Protein AF-A0A1Y1SA05-F1 (afdb_monomer_lite)

Organism: NCBI:txid1081671

Structure (mmCIF, N/CA/C/O backbone):
data_AF-A0A1Y1SA05-F1
#
_entry.id   AF-A0A1Y1SA05-F1
#
loop_
_atom_site.group_PDB
_atom_site.id
_atom_site.type_symbol
_atom_site.label_atom_id
_atom_site.label_alt_id
_atom_site.label_comp_id
_atom_site.label_asym_id
_atom_site.label_entity_id
_atom_site.label_seq_id
_atom_site.pdbx_PDB_ins_code
_atom_site.Cartn_x
_atom_site.Cartn_y
_atom_site.Cartn_z
_atom_site.occupancy
_atom_site.B_iso_or_equiv
_atom_site.auth_seq_id
_atom_site.auth_comp_id
_atom_site.auth_asym_id
_atom_site.auth_atom_id
_atom_site.pdbx_PDB_model_num
ATOM 1 N N . MET A 1 1 ? -7.416 -1.242 26.268 1.00 59.47 1 MET A N 1
ATOM 2 C CA . MET A 1 1 ? -7.807 0.160 25.998 1.00 59.47 1 MET A CA 1
ATOM 3 C C . MET A 1 1 ? -9.309 0.186 25.859 1.00 59.47 1 MET A C 1
ATOM 5 O O . MET A 1 1 ? -9.832 -0.665 25.155 1.00 59.47 1 MET A O 1
ATOM 9 N N . ASP A 1 2 ? -9.988 1.102 26.539 1.00 73.62 2 ASP A N 1
ATOM 10 C CA . ASP A 1 2 ? -11.426 1.273 26.347 1.00 73.62 2 ASP A CA 1
ATOM 11 C C . ASP A 1 2 ? -11.649 2.166 25.123 1.00 73.62 2 ASP A C 1
ATOM 13 O O . ASP A 1 2 ? -11.422 3.373 25.172 1.00 73.62 2 ASP A O 1
ATOM 17 N N . LEU A 1 3 ? -11.995 1.550 23.995 1.00 72.81 3 LEU A N 1
ATOM 18 C CA . LEU A 1 3 ? -12.147 2.243 22.715 1.00 72.81 3 LEU A CA 1
ATOM 19 C C . LEU A 1 3 ? -13.463 3.025 22.619 1.00 72.81 3 LEU A C 1
ATOM 21 O O . LEU A 1 3 ? -13.609 3.843 21.716 1.00 72.81 3 LEU A O 1
ATOM 25 N N . SER A 1 4 ? -14.402 2.817 23.547 1.00 81.69 4 SER A N 1
ATOM 26 C CA . SER A 1 4 ? -15.701 3.502 23.542 1.00 81.69 4 SER A CA 1
ATOM 27 C C . SER A 1 4 ? -15.574 5.020 23.734 1.00 81.69 4 SER A C 1
ATOM 29 O O . SER A 1 4 ? -16.378 5.790 23.212 1.00 81.69 4 SER A O 1
ATOM 31 N N . ALA A 1 5 ? -14.515 5.463 24.420 1.00 85.38 5 ALA A N 1
ATOM 32 C CA . ALA A 1 5 ? -14.207 6.873 24.649 1.00 85.38 5 ALA A CA 1
ATOM 33 C C . ALA A 1 5 ? -13.354 7.516 23.534 1.00 85.38 5 ALA A C 1
ATOM 35 O O . ALA A 1 5 ? -13.025 8.702 23.623 1.00 85.38 5 ALA A O 1
ATOM 36 N N . CYS A 1 6 ? -12.959 6.760 22.505 1.00 90.25 6 CYS A N 1
ATOM 37 C CA . CYS A 1 6 ? -12.151 7.267 21.398 1.00 90.25 6 CYS A CA 1
ATOM 38 C C . CYS A 1 6 ? -13.021 7.990 20.364 1.00 90.25 6 CYS A C 1
ATOM 40 O O . CYS A 1 6 ? -14.058 7.484 19.941 1.00 90.25 6 CYS A O 1
ATOM 42 N N . LYS A 1 7 ? -12.562 9.151 19.888 1.00 92.25 7 LYS A N 1
ATOM 43 C CA . LYS A 1 7 ? -13.176 9.860 18.755 1.00 92.25 7 LYS A CA 1
ATOM 44 C C . LYS A 1 7 ? -12.134 10.116 17.679 1.00 92.25 7 LYS A C 1
ATOM 46 O O . LYS A 1 7 ? -11.111 10.731 17.961 1.00 92.25 7 LYS A O 1
ATOM 51 N N . LEU A 1 8 ? -12.410 9.682 16.452 1.00 92.88 8 LEU A N 1
ATOM 52 C CA . LEU A 1 8 ? -11.573 9.976 15.292 1.00 92.88 8 LEU A CA 1
ATOM 53 C C . LEU A 1 8 ? -12.185 11.145 14.514 1.00 92.88 8 LEU A C 1
ATOM 55 O O . LEU A 1 8 ? -13.324 11.062 14.056 1.00 92.88 8 LEU A O 1
ATOM 59 N N . LYS A 1 9 ? -11.442 12.241 14.380 1.00 93.69 9 LYS A N 1
ATOM 60 C CA . LYS A 1 9 ? -11.829 13.421 13.604 1.00 93.69 9 LYS A CA 1
ATOM 61 C C . LYS A 1 9 ? -11.040 13.444 12.303 1.00 93.69 9 LYS A C 1
ATOM 63 O O . LYS A 1 9 ? -9.813 13.415 12.314 1.00 93.69 9 LYS A O 1
ATOM 68 N N . LYS A 1 10 ? -11.741 13.512 11.175 1.00 93.69 10 LYS A N 1
ATOM 69 C CA . LYS A 1 10 ? -11.110 13.709 9.870 1.00 93.69 10 LYS A CA 1
ATOM 70 C C . LYS A 1 10 ? -10.866 15.197 9.655 1.00 93.69 10 LYS A C 1
ATOM 72 O O . LYS A 1 10 ? -11.817 15.968 9.702 1.00 93.69 10 LYS A O 1
ATOM 77 N N . ILE A 1 11 ? -9.610 15.571 9.425 1.00 93.06 11 ILE A N 1
ATOM 78 C CA . ILE A 1 11 ? -9.241 16.951 9.095 1.00 93.06 11 ILE A CA 1
ATOM 79 C C . ILE A 1 11 ? -9.242 17.095 7.577 1.00 93.06 11 ILE A C 1
ATOM 81 O O . ILE A 1 11 ? -10.025 17.857 7.024 1.00 93.06 11 ILE A O 1
ATOM 85 N N . ASN A 1 12 ? -8.419 16.283 6.909 1.00 92.81 12 ASN A N 1
ATOM 86 C CA . ASN A 1 12 ? -8.188 16.344 5.468 1.00 92.81 12 ASN A CA 1
ATOM 87 C C . ASN A 1 12 ? -8.431 14.977 4.809 1.00 92.81 12 ASN A C 1
ATOM 89 O O . ASN A 1 12 ? -8.831 14.003 5.449 1.00 92.81 12 ASN A O 1
ATOM 93 N N . SER A 1 13 ? -8.183 14.884 3.502 1.00 88.94 13 SER A N 1
ATOM 94 C CA . SER A 1 13 ? -8.169 13.607 2.776 1.00 88.94 13 SER A CA 1
ATOM 95 C C . SER A 1 13 ? -7.073 12.654 3.266 1.00 88.94 13 SER A C 1
ATOM 97 O O . SER A 1 13 ? -7.251 11.443 3.174 1.00 88.94 13 SER A O 1
ATOM 99 N N . THR A 1 14 ? -5.980 13.196 3.805 1.00 89.00 14 THR A N 1
ATOM 100 C CA . THR A 1 14 ? -4.777 12.459 4.216 1.00 89.00 14 THR A CA 1
ATOM 101 C C . THR A 1 14 ? -4.504 12.499 5.716 1.00 89.00 14 THR A C 1
ATOM 103 O O . THR A 1 14 ? -3.704 11.704 6.192 1.00 89.00 14 THR A O 1
ATOM 106 N N . SER A 1 15 ? -5.148 13.381 6.483 1.00 91.81 15 SER A N 1
ATOM 107 C CA . SER A 1 15 ? -4.819 13.605 7.900 1.00 91.81 15 SER A CA 1
ATOM 108 C C . SER A 1 15 ? -6.040 13.472 8.800 1.00 91.81 15 SER A C 1
ATOM 110 O O . SER A 1 15 ? -7.137 13.938 8.468 1.00 91.81 15 SER A O 1
ATOM 112 N N . VAL A 1 16 ? -5.831 12.861 9.963 1.00 94.62 16 VAL A N 1
ATOM 113 C CA . VAL A 1 16 ? -6.851 12.608 10.985 1.00 94.62 16 VAL A CA 1
ATOM 114 C C . VAL A 1 16 ? -6.301 12.888 12.380 1.00 94.62 16 VAL A C 1
ATOM 116 O O . VAL A 1 16 ? -5.098 12.841 12.610 1.00 94.62 16 VAL A O 1
ATOM 119 N N . GLU A 1 17 ? -7.193 13.137 13.327 1.00 94.12 17 GLU A N 1
ATOM 120 C CA . GLU A 1 17 ? -6.876 13.262 14.747 1.00 94.12 17 GLU A CA 1
ATOM 121 C C . GLU A 1 17 ? -7.649 12.226 15.551 1.00 94.12 17 GLU A C 1
ATOM 123 O O . GLU A 1 17 ? -8.873 12.122 15.444 1.00 94.12 17 GLU A O 1
ATOM 128 N N . LEU A 1 18 ? -6.944 11.481 16.394 1.00 93.25 18 LEU A N 1
ATOM 129 C CA . LEU A 1 18 ? -7.551 10.612 17.390 1.00 93.25 18 LEU A CA 1
ATOM 130 C C . LEU A 1 18 ? -7.579 11.342 18.733 1.00 93.25 18 LEU A C 1
ATOM 132 O O . LEU A 1 18 ? -6.538 11.690 19.282 1.00 93.25 18 LEU A O 1
ATOM 136 N N . VAL A 1 19 ? -8.772 11.537 19.287 1.00 92.38 19 VAL A N 1
ATOM 137 C CA . VAL A 1 19 ? -8.970 12.071 20.635 1.00 92.38 19 VAL A CA 1
ATOM 138 C C . VAL A 1 19 ? -9.267 10.915 21.582 1.00 92.38 19 VAL A C 1
ATOM 140 O O . VAL A 1 19 ? -10.274 10.222 21.421 1.00 92.38 19 VAL A O 1
ATOM 143 N N . TYR A 1 20 ? -8.411 10.722 22.583 1.00 90.81 20 TYR A N 1
ATOM 144 C CA . TYR A 1 20 ? -8.577 9.698 23.613 1.00 90.81 20 TYR A CA 1
ATOM 145 C C . TYR A 1 20 ? -8.165 10.242 24.983 1.00 90.81 20 TYR A C 1
ATOM 147 O O . TYR A 1 20 ? -7.041 10.709 25.156 1.00 90.81 20 TYR A O 1
ATOM 155 N N . LYS A 1 21 ? -9.074 10.189 25.969 1.00 86.69 21 LYS A N 1
ATOM 156 C CA . LYS A 1 21 ? -8.841 10.666 27.351 1.00 86.69 21 LYS A CA 1
ATOM 157 C C . LYS A 1 21 ? -8.231 12.080 27.417 1.00 86.69 21 LYS A C 1
ATOM 159 O O . LYS A 1 21 ? -7.229 12.297 28.091 1.00 86.69 21 LYS A O 1
ATOM 164 N N . ASN A 1 22 ? -8.820 13.024 26.677 1.00 86.50 22 ASN A N 1
ATOM 165 C CA . ASN A 1 22 ? -8.360 14.415 26.514 1.00 86.50 22 ASN A CA 1
ATOM 166 C C . ASN A 1 22 ? -6.964 14.593 25.888 1.00 86.50 22 ASN A C 1
ATOM 168 O O . ASN A 1 22 ? -6.461 15.713 25.838 1.00 86.50 22 ASN A O 1
ATOM 172 N N . LYS A 1 23 ? -6.349 13.527 25.368 1.00 89.81 23 LYS A N 1
ATOM 173 C CA . LYS A 1 23 ? -5.136 13.611 24.552 1.00 89.81 23 LYS A CA 1
ATOM 174 C C . LYS A 1 23 ? -5.505 13.561 23.080 1.00 89.81 23 LYS A C 1
ATOM 176 O O . LYS A 1 23 ? -6.395 12.806 22.685 1.00 89.81 23 LYS A O 1
ATOM 181 N N . VAL A 1 24 ? -4.815 14.373 22.291 1.00 91.25 24 VAL A N 1
ATOM 182 C CA . VAL A 1 24 ? -4.963 14.424 20.838 1.00 91.25 24 VAL A CA 1
ATOM 183 C C . VAL A 1 24 ? -3.728 13.793 20.222 1.00 91.25 24 VAL A C 1
ATOM 185 O O . VAL A 1 24 ? -2.608 14.188 20.534 1.00 91.25 24 VAL A O 1
ATOM 188 N N . TYR A 1 25 ? -3.953 12.813 19.359 1.00 92.00 25 TYR A N 1
ATOM 189 C CA . TYR A 1 25 ? -2.923 12.121 18.604 1.00 92.00 25 TYR A CA 1
ATOM 190 C C . TYR A 1 25 ? -3.107 12.432 17.128 1.00 92.00 25 TYR A C 1
ATOM 192 O O . TYR A 1 25 ? -4.221 12.351 16.603 1.00 92.00 25 TYR A O 1
ATOM 200 N N . THR A 1 26 ? -2.019 12.781 16.453 1.00 92.12 26 THR A N 1
ATOM 201 C CA . THR A 1 26 ? -2.057 13.046 15.017 1.00 92.12 26 THR A CA 1
ATOM 202 C C . THR A 1 26 ? -1.936 11.736 14.252 1.00 92.12 26 THR A C 1
ATOM 204 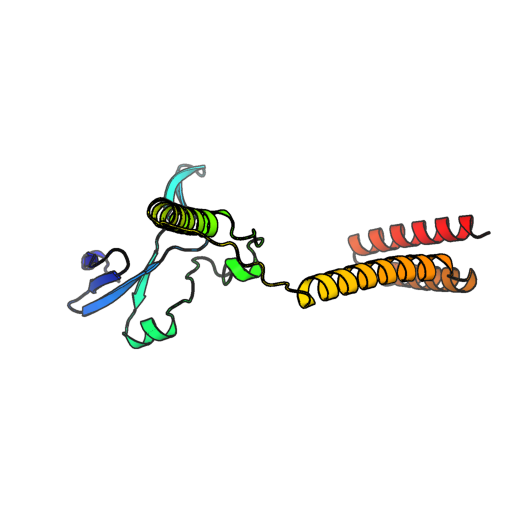O O . THR A 1 26 ? -1.180 10.845 14.637 1.00 92.12 26 THR A O 1
ATOM 207 N N . GLY A 1 27 ? -2.678 11.612 13.160 1.00 91.94 27 GLY A N 1
ATOM 208 C CA . GLY A 1 27 ? -2.650 10.442 12.305 1.00 91.94 27 GLY A CA 1
ATOM 209 C C . GLY A 1 27 ? -2.714 10.773 10.824 1.00 91.94 27 GLY A C 1
ATOM 210 O O . GLY A 1 27 ? -3.146 11.853 10.414 1.00 91.94 27 GLY A O 1
ATOM 211 N N . VAL A 1 28 ? -2.284 9.807 10.023 1.00 91.88 28 VAL A N 1
ATOM 212 C CA . VAL A 1 28 ? -2.236 9.890 8.563 1.00 91.88 28 VAL A CA 1
ATOM 213 C C . VAL A 1 28 ? -3.024 8.722 7.975 1.00 91.88 28 VAL A C 1
ATOM 215 O O . VAL A 1 28 ? -2.977 7.600 8.484 1.00 91.88 28 VAL A O 1
ATOM 218 N N . ILE A 1 29 ? -3.795 9.006 6.926 1.00 91.38 29 ILE A N 1
ATOM 219 C CA . ILE A 1 29 ? -4.503 8.009 6.126 1.00 91.38 29 ILE A CA 1
ATOM 220 C C . ILE A 1 29 ? -3.558 7.563 5.016 1.00 91.38 29 ILE A C 1
ATOM 222 O O . ILE A 1 29 ? -3.251 8.331 4.104 1.00 91.38 29 ILE A O 1
ATOM 226 N N . GLU A 1 30 ? -3.140 6.307 5.075 1.00 89.56 30 GLU A N 1
ATOM 227 C CA . GLU A 1 30 ? -2.252 5.692 4.096 1.00 89.56 30 GLU A CA 1
ATOM 228 C C . GLU A 1 30 ? -2.980 4.584 3.340 1.00 89.56 30 GLU A C 1
ATOM 230 O O . GLU A 1 30 ? -3.882 3.926 3.863 1.00 89.56 30 GLU A O 1
ATOM 235 N N . ARG A 1 31 ? -2.595 4.374 2.079 1.00 88.69 31 ARG A N 1
ATOM 236 C CA . ARG A 1 31 ? -3.107 3.264 1.275 1.00 88.69 31 ARG A CA 1
ATOM 237 C C . ARG A 1 31 ? -2.059 2.155 1.242 1.00 88.69 31 ARG A C 1
ATOM 239 O O . ARG A 1 31 ? -0.983 2.397 0.691 1.00 88.69 31 ARG A O 1
ATOM 246 N N . PRO A 1 32 ? -2.351 0.964 1.788 1.00 89.62 32 PRO A N 1
ATOM 247 C CA . PRO A 1 32 ? -1.415 -0.141 1.725 1.00 89.62 32 PRO A CA 1
ATOM 248 C C . PRO A 1 32 ? -1.177 -0.571 0.267 1.00 89.62 32 PRO A C 1
ATOM 250 O O . PRO A 1 32 ? -2.043 -0.389 -0.593 1.00 89.62 32 PRO A O 1
ATOM 253 N N . PRO A 1 33 ? -0.015 -1.174 -0.025 1.00 88.75 33 PRO A N 1
ATOM 254 C CA . PRO A 1 33 ? 0.311 -1.694 -1.356 1.00 88.75 33 PRO A CA 1
ATOM 255 C C . PRO A 1 33 ? -0.556 -2.882 -1.790 1.00 88.75 33 PRO A C 1
ATOM 257 O O . PRO A 1 33 ? -0.639 -3.185 -2.977 1.00 88.75 33 PRO A O 1
ATOM 260 N N . THR A 1 34 ? -1.171 -3.581 -0.837 1.00 89.44 34 THR A N 1
ATOM 261 C CA . THR A 1 34 ? -1.970 -4.788 -1.070 1.00 89.44 34 THR A CA 1
ATOM 262 C C . THR A 1 34 ? -3.458 -4.485 -0.941 1.00 89.44 34 THR A C 1
ATOM 264 O O . THR A 1 34 ? -3.858 -3.642 -0.139 1.00 89.44 34 THR A O 1
ATOM 267 N N . VAL A 1 35 ? -4.281 -5.194 -1.718 1.00 90.38 35 VAL A N 1
ATOM 268 C CA . VAL A 1 35 ? -5.734 -5.221 -1.513 1.00 90.38 35 VAL A CA 1
ATOM 269 C C . VAL A 1 35 ? -6.018 -6.171 -0.356 1.00 90.38 35 VAL A C 1
ATOM 271 O O . VAL A 1 35 ? -5.582 -7.321 -0.380 1.00 90.38 35 VAL A O 1
ATOM 274 N N . ILE A 1 36 ? -6.715 -5.681 0.665 1.00 92.88 36 ILE A N 1
ATOM 275 C CA . ILE A 1 36 ? -7.058 -6.459 1.854 1.00 92.88 36 ILE A CA 1
ATOM 276 C C . ILE A 1 36 ? -8.557 -6.723 1.824 1.00 92.88 36 ILE A C 1
ATOM 278 O O . ILE A 1 36 ? -9.340 -5.785 1.740 1.00 92.88 36 ILE A O 1
ATOM 282 N N . GLU A 1 37 ? -8.968 -7.979 1.936 1.00 94.94 37 GLU A N 1
ATOM 283 C CA . GLU A 1 37 ? -10.384 -8.335 2.012 1.00 94.94 37 GLU A CA 1
ATOM 284 C C . GLU A 1 37 ? -10.792 -8.605 3.461 1.00 94.94 37 GLU A C 1
ATOM 286 O O . GLU A 1 37 ? -10.114 -9.323 4.196 1.00 94.94 37 GLU A O 1
ATOM 291 N N . SER A 1 38 ? -11.933 -8.058 3.871 1.00 96.12 38 SER A N 1
ATOM 292 C CA . SER A 1 38 ? -12.593 -8.419 5.124 1.00 96.12 38 SER A CA 1
ATOM 293 C C . SER A 1 38 ? -13.621 -9.513 4.868 1.00 96.12 38 SER A C 1
ATOM 295 O O . SER A 1 38 ? -14.436 -9.422 3.946 1.00 96.12 38 SER A O 1
ATOM 297 N N . GLN A 1 39 ? -13.580 -10.561 5.686 1.00 97.00 39 GLN A N 1
ATOM 298 C CA . GLN A 1 39 ? -14.435 -11.732 5.539 1.00 97.00 39 GLN A CA 1
ATOM 299 C C . GLN A 1 39 ? -15.104 -12.061 6.876 1.00 97.00 39 GLN A C 1
ATOM 301 O O . GLN A 1 39 ? -14.485 -11.964 7.936 1.00 97.00 39 GLN A O 1
ATOM 306 N N . LYS A 1 40 ? -16.380 -12.451 6.830 1.00 97.50 40 LYS A N 1
ATOM 307 C CA . LYS A 1 40 ? -17.118 -12.984 7.979 1.00 97.50 40 LYS A CA 1
ATOM 308 C C . LYS A 1 40 ? -17.100 -14.501 7.917 1.00 97.50 40 LYS A C 1
ATOM 310 O O . LYS A 1 40 ? -17.393 -15.066 6.867 1.00 97.50 40 LYS A O 1
ATOM 315 N N . ILE A 1 41 ? -16.834 -15.152 9.043 1.00 97.50 41 ILE A N 1
ATOM 316 C CA . ILE A 1 41 ? -16.941 -16.608 9.157 1.00 97.50 41 ILE A CA 1
ATOM 317 C C . ILE A 1 41 ? -18.302 -16.957 9.760 1.00 97.50 41 ILE A C 1
ATOM 319 O O . ILE A 1 41 ? -18.650 -16.469 10.835 1.00 97.50 41 ILE A O 1
ATOM 323 N N . ILE A 1 42 ? -19.067 -17.798 9.066 1.00 97.25 42 ILE A N 1
ATOM 324 C CA . ILE A 1 42 ? -20.312 -18.402 9.557 1.00 97.25 42 ILE A CA 1
ATOM 325 C C . ILE A 1 42 ? -20.240 -19.886 9.211 1.00 97.25 42 ILE A C 1
ATOM 327 O O . ILE A 1 42 ? -20.019 -20.223 8.051 1.00 97.25 42 ILE A O 1
ATOM 331 N N . GLU A 1 43 ? -20.377 -20.763 10.210 1.00 95.44 43 GLU A N 1
ATOM 332 C CA . GLU A 1 43 ? -20.341 -22.225 10.013 1.00 95.44 43 GLU A CA 1
ATOM 333 C C . GLU A 1 43 ? -19.104 -22.700 9.226 1.00 95.44 43 GLU A C 1
ATOM 335 O O . GLU A 1 43 ? -19.186 -23.528 8.321 1.00 95.44 43 GLU A O 1
ATOM 340 N N . ASN A 1 44 ? -17.937 -22.135 9.548 1.00 94.56 44 ASN A N 1
ATOM 341 C CA . ASN A 1 44 ? -16.660 -22.450 8.899 1.00 94.56 44 ASN A CA 1
ATOM 342 C C . ASN A 1 44 ? -16.571 -22.075 7.402 1.00 94.56 44 ASN A C 1
ATOM 344 O O . ASN A 1 44 ? -15.619 -22.458 6.724 1.00 94.56 44 ASN A O 1
ATOM 348 N N . LYS A 1 45 ? -17.531 -21.299 6.882 1.00 96.56 45 LYS A N 1
ATOM 349 C CA . LYS A 1 45 ? -17.485 -20.693 5.544 1.00 96.56 45 LYS A CA 1
ATOM 350 C C . LYS A 1 45 ? -17.170 -19.204 5.650 1.00 96.56 45 LYS A C 1
ATOM 352 O O . LYS A 1 45 ? -17.735 -18.503 6.489 1.00 96.56 45 LYS A O 1
ATOM 357 N N . MET A 1 46 ? -16.262 -18.734 4.796 1.00 97.19 46 MET A N 1
ATOM 358 C CA . MET A 1 46 ? -15.867 -17.328 4.703 1.00 97.19 46 MET A CA 1
ATOM 359 C C . MET A 1 46 ? -16.723 -16.606 3.663 1.00 97.19 46 MET A C 1
ATOM 361 O O . MET A 1 46 ? -16.834 -17.054 2.524 1.00 97.19 46 MET A O 1
ATOM 365 N N . TYR A 1 47 ? -17.295 -15.471 4.051 1.00 97.44 47 TYR A N 1
ATOM 366 C CA . TYR A 1 47 ? -18.085 -14.602 3.184 1.00 97.44 47 TYR A CA 1
ATOM 367 C C . TYR A 1 47 ? -17.428 -13.229 3.114 1.00 97.44 47 TYR A C 1
ATOM 369 O O . TYR A 1 47 ? -17.228 -12.588 4.148 1.00 97.44 47 TYR A O 1
ATOM 377 N N . LYS A 1 48 ? -17.096 -12.769 1.905 1.00 97.19 48 LYS A N 1
ATOM 378 C CA . LYS A 1 48 ? -16.535 -11.431 1.681 1.00 97.19 48 LYS A CA 1
ATOM 379 C C . LYS A 1 48 ? -17.534 -10.354 2.116 1.00 97.19 48 LYS A C 1
ATOM 381 O O . LYS A 1 48 ? -18.706 -10.419 1.760 1.00 97.19 48 LYS A O 1
ATOM 386 N N . ILE A 1 49 ? -17.054 -9.374 2.880 1.00 97.12 49 ILE A N 1
ATOM 387 C CA . ILE A 1 49 ? -17.840 -8.229 3.358 1.00 97.12 49 ILE A CA 1
ATOM 388 C C . ILE A 1 49 ? -17.436 -6.967 2.596 1.00 97.12 49 ILE A C 1
ATOM 390 O O . ILE A 1 49 ? -18.287 -6.284 2.035 1.00 97.12 49 ILE A O 1
ATOM 394 N N . ALA A 1 50 ? -16.142 -6.645 2.592 1.00 97.06 50 ALA A N 1
ATOM 395 C CA . ALA A 1 50 ? -15.632 -5.402 2.023 1.00 97.06 50 ALA A CA 1
ATOM 396 C C . ALA A 1 50 ? -14.140 -5.486 1.698 1.00 97.06 50 ALA A C 1
ATOM 398 O O . ALA A 1 50 ? -13.400 -6.221 2.356 1.00 97.06 50 ALA A O 1
ATOM 399 N N . ASP A 1 51 ? -13.709 -4.655 0.755 1.00 95.56 51 ASP A N 1
ATOM 400 C CA . ASP A 1 51 ? -12.301 -4.407 0.462 1.00 95.56 51 ASP A CA 1
ATOM 401 C C . ASP A 1 51 ? -11.793 -3.217 1.285 1.00 95.56 51 ASP A C 1
ATOM 403 O O . ASP A 1 51 ? -12.413 -2.154 1.339 1.00 95.56 51 ASP A O 1
ATOM 407 N N . ILE A 1 52 ? -10.652 -3.396 1.940 1.00 92.75 52 ILE A N 1
ATOM 408 C CA . ILE A 1 52 ? -9.975 -2.398 2.761 1.00 92.75 52 ILE A CA 1
ATOM 409 C C . ILE A 1 52 ? -8.799 -1.853 1.956 1.00 92.75 52 ILE A C 1
ATOM 411 O O . ILE A 1 52 ? -7.819 -2.548 1.691 1.00 92.75 52 ILE A O 1
ATOM 415 N N . SER A 1 53 ? -8.891 -0.578 1.587 1.00 88.88 53 SER A N 1
ATOM 416 C CA . SER A 1 53 ? -7.872 0.119 0.795 1.00 88.88 53 SER A CA 1
ATOM 417 C C . SER A 1 53 ? -7.189 1.265 1.544 1.00 88.88 53 SER A C 1
ATOM 419 O O . SER A 1 53 ? -6.446 2.031 0.935 1.00 88.88 53 SER A O 1
ATOM 421 N N . GLY A 1 54 ? -7.489 1.454 2.830 1.00 89.31 54 GLY A N 1
ATOM 422 C CA . GLY A 1 54 ? -6.987 2.572 3.623 1.00 89.31 54 GLY A CA 1
ATOM 423 C C . GLY A 1 54 ? -6.776 2.178 5.075 1.00 89.31 54 GLY A C 1
ATOM 424 O O . GLY A 1 54 ? -7.620 1.513 5.672 1.00 89.31 54 GLY A O 1
ATOM 425 N N . ILE A 1 55 ? -5.646 2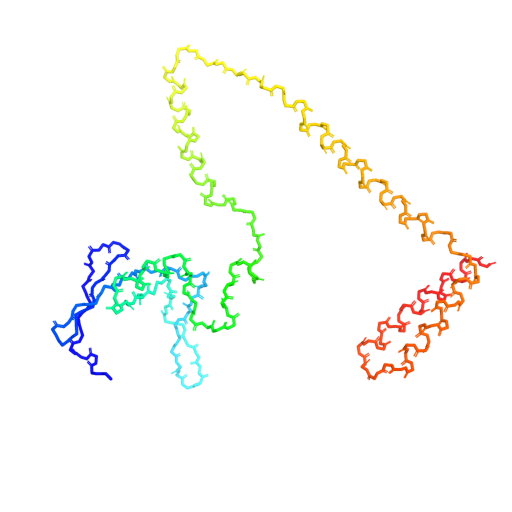.600 5.630 1.00 91.00 55 ILE A N 1
ATOM 426 C CA . ILE A 1 55 ? -5.249 2.378 7.016 1.00 91.00 55 ILE A CA 1
ATOM 427 C C . ILE A 1 55 ? -5.006 3.745 7.649 1.00 91.00 55 ILE A C 1
ATOM 429 O O . ILE A 1 55 ? -4.475 4.657 7.017 1.00 91.00 55 ILE A O 1
ATOM 433 N N . VAL A 1 56 ? -5.416 3.891 8.904 1.00 91.81 56 VAL A N 1
ATOM 434 C CA . VAL A 1 56 ? -5.116 5.073 9.707 1.00 91.81 56 VAL A CA 1
ATOM 435 C C . VAL A 1 56 ? -3.942 4.746 10.617 1.00 91.81 56 VAL A C 1
ATOM 437 O O . VAL A 1 56 ? -4.073 3.924 11.523 1.00 91.81 56 VAL A O 1
ATOM 440 N N . ARG A 1 57 ? -2.808 5.407 10.391 1.00 89.94 57 ARG A N 1
ATOM 441 C CA . ARG A 1 57 ? -1.627 5.314 11.250 1.00 89.94 57 ARG A CA 1
ATOM 442 C C . ARG A 1 57 ? -1.658 6.469 12.246 1.00 89.94 57 ARG A C 1
ATOM 444 O O . ARG A 1 57 ? -1.706 7.626 11.839 1.00 89.94 57 ARG A O 1
ATOM 451 N N . ILE A 1 58 ? -1.675 6.158 13.541 1.00 91.25 58 ILE A N 1
ATOM 452 C CA . ILE A 1 58 ? -1.667 7.147 14.628 1.00 91.25 58 ILE A CA 1
ATOM 453 C C . ILE A 1 58 ? -0.257 7.234 15.206 1.00 91.25 58 ILE A C 1
ATOM 455 O O . ILE A 1 58 ? 0.347 6.206 15.509 1.00 91.25 58 ILE A O 1
ATOM 459 N N . PHE A 1 59 ? 0.241 8.451 15.384 1.00 90.56 59 PHE A N 1
ATOM 460 C CA . PHE A 1 59 ? 1.560 8.723 15.944 1.00 90.56 59 PHE A CA 1
ATOM 461 C C . PHE A 1 59 ? 1.434 9.251 17.369 1.00 90.56 59 PHE A C 1
ATOM 463 O O . PHE A 1 59 ? 0.507 10.008 17.680 1.00 90.56 59 PHE A O 1
ATOM 470 N N . SER A 1 60 ? 2.370 8.865 18.239 1.00 86.88 60 SER A N 1
ATOM 471 C CA . SER A 1 60 ? 2.393 9.379 19.612 1.00 86.88 60 SER A CA 1
ATOM 472 C C . SER A 1 60 ? 2.946 10.799 19.637 1.00 86.88 60 SER A C 1
ATOM 474 O O . SER A 1 60 ? 2.377 11.666 20.297 1.00 86.88 60 SER A O 1
ATOM 476 N N . ASN A 1 61 ? 4.010 11.038 18.862 1.00 86.50 61 ASN A N 1
ATOM 477 C CA . ASN A 1 61 ? 4.701 12.320 18.758 1.00 86.50 61 ASN A CA 1
ATOM 478 C C . ASN A 1 61 ? 4.854 12.756 17.292 1.00 86.50 61 ASN A C 1
ATOM 480 O O . ASN A 1 61 ? 4.879 11.932 16.379 1.00 86.50 61 ASN A O 1
ATOM 484 N N . LYS A 1 62 ? 5.023 14.065 17.061 1.00 78.69 62 LYS A N 1
ATOM 485 C CA . LYS A 1 62 ? 5.240 14.615 15.709 1.00 78.69 62 LYS A CA 1
ATOM 486 C C . LYS A 1 62 ? 6.566 14.165 15.077 1.00 78.69 62 LYS A C 1
ATOM 488 O O . LYS A 1 62 ? 6.612 13.988 13.868 1.00 78.69 62 LYS A O 1
ATOM 493 N N . GLU A 1 63 ? 7.607 13.921 15.872 1.00 81.19 63 GLU A N 1
ATOM 494 C CA . GLU A 1 63 ? 8.906 13.425 15.378 1.00 81.19 63 GLU A CA 1
ATOM 495 C C . GLU A 1 63 ? 8.823 11.997 14.808 1.00 81.19 63 GLU A C 1
ATOM 497 O O . GLU A 1 63 ? 9.508 11.656 13.846 1.00 81.19 63 GLU A O 1
ATOM 502 N N . GLU A 1 64 ? 7.940 11.151 15.349 1.00 80.25 64 GLU A N 1
ATOM 503 C CA . GLU A 1 64 ? 7.720 9.805 14.802 1.00 80.25 64 GLU A CA 1
ATOM 504 C C . GLU A 1 64 ? 7.085 9.858 13.411 1.00 80.25 64 GLU A C 1
ATOM 506 O O . GLU A 1 64 ? 7.376 9.015 12.563 1.00 80.25 64 GLU A O 1
ATOM 511 N N . MET A 1 65 ? 6.241 10.865 13.170 1.00 79.06 65 MET A N 1
ATOM 512 C CA . MET A 1 65 ? 5.612 11.081 11.872 1.00 79.06 65 MET A CA 1
ATOM 513 C C . MET A 1 65 ? 6.648 11.437 10.806 1.00 79.06 65 MET A C 1
ATOM 515 O O . MET A 1 65 ? 6.574 10.897 9.708 1.00 79.06 65 MET A O 1
ATOM 519 N N . SER A 1 66 ? 7.622 12.302 11.116 1.00 78.38 66 SER A N 1
ATOM 520 C CA . SER A 1 66 ? 8.678 12.660 10.161 1.00 78.38 66 SER A CA 1
ATOM 521 C C . SER A 1 66 ? 9.621 11.495 9.881 1.00 78.38 66 SER A C 1
ATOM 523 O O . SER A 1 66 ? 9.972 11.267 8.730 1.00 78.38 66 SER A O 1
ATOM 525 N N . ASN A 1 67 ? 9.984 10.717 10.904 1.00 79.56 67 ASN A N 1
ATOM 526 C CA . ASN A 1 67 ? 10.926 9.604 10.746 1.00 79.56 67 ASN A CA 1
ATOM 527 C C . ASN A 1 67 ? 10.348 8.437 9.938 1.00 79.56 67 ASN A C 1
ATOM 529 O O . ASN A 1 67 ? 11.094 7.711 9.289 1.00 79.56 67 ASN A O 1
ATOM 533 N N . ARG A 1 68 ? 9.026 8.246 9.987 1.00 75.56 68 ARG A N 1
ATOM 534 C CA . ARG A 1 68 ? 8.321 7.191 9.240 1.00 75.56 68 ARG A CA 1
ATOM 535 C C . ARG A 1 68 ? 7.602 7.712 8.001 1.00 75.56 68 ARG A C 1
ATOM 537 O O . ARG A 1 68 ? 6.866 6.963 7.356 1.00 75.56 68 ARG A O 1
ATOM 544 N N . ALA A 1 69 ? 7.800 8.984 7.659 1.00 67.69 69 ALA A N 1
ATOM 545 C CA . ALA A 1 69 ? 7.255 9.561 6.445 1.00 67.69 69 ALA A CA 1
ATOM 546 C C . ALA A 1 69 ? 7.836 8.818 5.232 1.00 67.69 69 ALA A C 1
ATOM 548 O O . ALA A 1 69 ? 9.039 8.842 4.992 1.00 67.69 69 ALA A O 1
ATOM 549 N N . GLY A 1 70 ? 6.971 8.139 4.479 1.00 67.00 70 GLY A N 1
ATOM 550 C CA . GLY A 1 70 ? 7.359 7.366 3.295 1.00 67.00 70 GLY A CA 1
ATOM 551 C C . GLY A 1 70 ? 7.575 5.870 3.534 1.00 67.00 70 GLY A C 1
ATOM 552 O O . GLY A 1 70 ? 7.683 5.131 2.559 1.00 67.00 70 GLY A O 1
ATOM 553 N N . GLU A 1 71 ? 7.564 5.387 4.782 1.00 75.88 71 GLU A N 1
ATOM 554 C CA . GLU A 1 71 ? 7.500 3.943 5.031 1.00 75.88 71 GLU A CA 1
ATOM 555 C C . GLU A 1 71 ? 6.075 3.436 4.787 1.00 75.88 71 GLU A C 1
ATOM 557 O O . GLU A 1 71 ? 5.149 3.783 5.525 1.00 75.88 71 GLU A O 1
ATOM 562 N N . GLU A 1 72 ? 5.893 2.587 3.773 1.00 74.44 72 GLU A N 1
ATOM 563 C CA . GLU A 1 72 ? 4.602 1.948 3.511 1.00 74.44 72 GLU A CA 1
ATOM 564 C C . GLU A 1 72 ? 4.243 0.969 4.636 1.00 74.44 72 GLU A C 1
ATOM 566 O O . GLU A 1 72 ? 4.966 0.001 4.888 1.00 74.44 72 GLU A O 1
ATOM 571 N N . GLU A 1 73 ? 3.105 1.190 5.303 1.00 76.81 73 GLU A N 1
ATOM 572 C CA . GLU A 1 73 ? 2.600 0.219 6.272 1.00 76.81 73 GLU A CA 1
ATOM 573 C C . GLU A 1 73 ? 2.075 -1.019 5.550 1.00 76.81 73 GLU A C 1
ATOM 575 O O . GLU A 1 73 ? 1.281 -0.940 4.603 1.00 76.81 73 GLU A O 1
ATOM 580 N N . VAL A 1 74 ? 2.464 -2.184 6.057 1.00 84.88 74 VAL A N 1
ATOM 581 C CA . VAL A 1 74 ? 1.915 -3.454 5.605 1.00 84.88 74 VAL A CA 1
ATOM 582 C C . VAL A 1 74 ? 1.471 -4.253 6.815 1.00 84.88 74 VAL A C 1
ATOM 584 O O . VAL A 1 74 ? 2.227 -4.425 7.764 1.00 84.88 74 VAL A O 1
ATOM 587 N N . LEU A 1 75 ? 0.238 -4.758 6.776 1.00 86.62 75 LEU A N 1
ATOM 588 C CA . LEU A 1 75 ? -0.377 -5.421 7.928 1.00 86.62 75 LEU A CA 1
ATOM 589 C C . LEU A 1 75 ? 0.298 -6.742 8.309 1.00 86.62 75 LEU A C 1
ATOM 591 O O . LEU A 1 75 ? 0.236 -7.155 9.464 1.00 86.62 75 LEU A O 1
ATOM 595 N N . THR A 1 76 ? 0.904 -7.437 7.344 1.00 90.31 76 THR A N 1
ATOM 596 C CA . THR A 1 76 ? 1.488 -8.762 7.563 1.00 90.31 76 THR A CA 1
ATOM 597 C C . THR A 1 76 ? 3.014 -8.710 7.443 1.00 90.31 76 THR A C 1
ATOM 599 O O . THR A 1 76 ? 3.530 -8.244 6.423 1.00 90.31 76 THR A O 1
ATOM 602 N N . PRO A 1 77 ? 3.769 -9.231 8.435 1.00 90.19 77 PRO A N 1
ATOM 603 C CA . PRO A 1 77 ? 5.233 -9.184 8.420 1.00 90.19 77 PRO A CA 1
ATOM 604 C C . PRO A 1 77 ? 5.888 -9.736 7.141 1.00 90.19 77 PRO A C 1
ATOM 606 O O . PRO A 1 77 ? 6.821 -9.105 6.639 1.00 90.19 77 PRO A O 1
ATOM 609 N N . PRO A 1 78 ? 5.408 -10.848 6.540 1.00 92.06 78 PRO A N 1
ATOM 610 C CA . PRO A 1 78 ? 5.983 -11.361 5.296 1.00 92.06 78 PRO A CA 1
ATOM 611 C C . PRO A 1 78 ? 5.875 -10.396 4.112 1.00 92.06 78 PRO A C 1
ATOM 613 O O . PRO A 1 78 ? 6.648 -10.527 3.162 1.00 92.06 78 PRO A O 1
ATOM 616 N N . MET A 1 79 ? 4.929 -9.456 4.149 1.00 91.56 79 MET A N 1
ATOM 617 C CA . MET A 1 79 ? 4.662 -8.499 3.077 1.00 91.56 79 MET A CA 1
ATOM 618 C C . MET A 1 79 ? 5.400 -7.164 3.263 1.00 91.56 79 MET A C 1
ATOM 620 O O . MET A 1 79 ? 5.183 -6.237 2.482 1.00 91.56 79 MET A O 1
ATOM 624 N N . ARG A 1 80 ? 6.316 -7.059 4.236 1.00 89.62 80 ARG A N 1
ATOM 625 C CA . ARG A 1 80 ? 7.212 -5.901 4.370 1.00 89.62 80 ARG A CA 1
ATOM 626 C C . ARG A 1 80 ? 8.042 -5.711 3.091 1.00 89.62 80 ARG A C 1
ATOM 628 O O . ARG A 1 80 ? 8.643 -6.669 2.601 1.00 89.62 80 ARG A O 1
ATOM 635 N N . TRP A 1 81 ? 8.064 -4.483 2.564 1.00 89.25 81 TRP A N 1
ATOM 636 C CA . TRP A 1 81 ? 8.716 -4.117 1.289 1.00 89.25 81 TRP A CA 1
ATOM 637 C C . TRP A 1 81 ? 8.198 -4.913 0.082 1.00 89.25 81 TRP A C 1
ATOM 639 O O . TRP A 1 81 ? 8.954 -5.337 -0.799 1.00 89.25 81 TRP A O 1
ATOM 649 N N . CYS A 1 82 ? 6.895 -5.213 0.064 1.00 90.62 82 CYS A N 1
ATOM 650 C CA . CYS A 1 82 ? 6.320 -6.018 -1.008 1.00 90.62 82 CYS A CA 1
ATOM 651 C C . CYS A 1 82 ? 6.408 -5.339 -2.380 1.00 90.62 82 CYS A C 1
ATOM 653 O O . CYS A 1 82 ? 6.595 -6.066 -3.353 1.00 90.62 82 CYS A O 1
ATOM 655 N N . ARG A 1 83 ? 6.361 -4.002 -2.485 1.00 87.19 83 ARG A N 1
ATOM 656 C CA . ARG A 1 83 ? 6.499 -3.306 -3.777 1.00 87.19 83 ARG A CA 1
ATOM 657 C C . ARG A 1 83 ? 7.866 -3.503 -4.412 1.00 87.19 83 ARG A C 1
ATOM 659 O O . ARG A 1 83 ? 7.948 -3.720 -5.615 1.00 87.19 83 ARG A O 1
ATOM 666 N N . GLU A 1 84 ? 8.923 -3.444 -3.613 1.00 87.88 84 GLU A N 1
ATOM 667 C CA . GLU A 1 84 ? 10.294 -3.556 -4.100 1.00 87.88 84 GLU A CA 1
ATOM 668 C C . GLU A 1 84 ? 10.686 -5.013 -4.348 1.00 87.88 84 GLU A C 1
ATOM 670 O O . GLU A 1 84 ? 11.417 -5.299 -5.295 1.00 87.88 84 GLU A O 1
ATOM 675 N N . ARG A 1 85 ? 10.219 -5.932 -3.488 1.00 89.75 85 ARG A N 1
ATOM 676 C CA . ARG A 1 85 ? 10.732 -7.312 -3.431 1.00 89.75 85 ARG A CA 1
ATOM 677 C C . ARG A 1 85 ? 9.803 -8.380 -3.995 1.00 89.75 85 ARG A C 1
ATOM 679 O O . ARG A 1 85 ? 10.291 -9.405 -4.455 1.00 89.75 85 ARG A O 1
ATOM 686 N N . ARG A 1 86 ? 8.483 -8.218 -3.868 1.00 90.38 86 ARG A N 1
ATOM 687 C CA . ARG A 1 86 ? 7.502 -9.279 -4.182 1.00 90.38 86 ARG A CA 1
ATOM 688 C C . ARG A 1 86 ? 6.658 -8.960 -5.401 1.00 90.38 86 ARG A C 1
ATOM 690 O O . ARG A 1 86 ? 6.247 -9.870 -6.113 1.00 90.38 86 ARG A O 1
ATOM 697 N N . PHE A 1 87 ? 6.350 -7.688 -5.612 1.00 90.44 87 PHE A N 1
ATOM 698 C CA . PHE A 1 87 ? 5.552 -7.267 -6.743 1.00 90.44 87 PHE A CA 1
ATOM 699 C C . PHE A 1 87 ? 6.427 -7.300 -7.983 1.00 90.44 87 PHE A C 1
ATOM 701 O O . PHE A 1 87 ? 7.497 -6.695 -8.036 1.00 90.44 87 PHE A O 1
ATOM 708 N N . ARG A 1 88 ? 5.953 -8.017 -9.001 1.00 89.25 88 ARG A N 1
ATOM 709 C CA . ARG A 1 88 ? 6.556 -7.951 -10.325 1.00 89.25 88 ARG A CA 1
ATOM 710 C C . ARG A 1 88 ? 6.483 -6.499 -10.784 1.00 89.25 88 ARG A C 1
ATOM 712 O O . ARG A 1 88 ? 5.387 -5.944 -10.870 1.00 89.25 88 ARG A O 1
ATOM 719 N N . LYS A 1 89 ? 7.638 -5.894 -11.064 1.00 84.81 89 LYS A N 1
ATOM 720 C CA . LYS A 1 89 ? 7.708 -4.542 -11.616 1.00 84.81 89 LYS A CA 1
ATOM 721 C C . LYS A 1 89 ? 7.018 -4.567 -12.973 1.00 84.81 89 LYS A C 1
ATOM 723 O O . LYS A 1 89 ? 7.533 -5.126 -13.934 1.00 84.81 89 LYS A O 1
ATOM 728 N N . TYR A 1 90 ? 5.811 -4.028 -13.013 1.00 71.12 90 TYR A N 1
ATOM 729 C CA . TYR A 1 90 ? 5.185 -3.653 -14.263 1.00 71.12 90 TYR A CA 1
ATOM 730 C C . TYR A 1 90 ? 5.736 -2.273 -14.598 1.00 71.12 90 TYR A C 1
ATOM 732 O O . TYR A 1 90 ? 5.760 -1.407 -13.716 1.00 71.12 90 TYR A O 1
ATOM 740 N N . GLU A 1 91 ? 6.202 -2.058 -15.826 1.00 67.94 91 GLU A N 1
ATOM 741 C CA . GLU A 1 91 ? 6.487 -0.701 -16.286 1.00 67.94 91 GLU A CA 1
ATOM 742 C C . GLU A 1 91 ? 5.263 0.155 -15.960 1.00 67.94 91 GLU A C 1
ATOM 744 O O . GLU A 1 91 ? 4.135 -0.226 -16.278 1.00 67.94 91 GLU A O 1
ATOM 749 N N . MET A 1 92 ? 5.467 1.253 -15.229 1.00 56.53 92 MET A N 1
ATOM 750 C CA . MET A 1 92 ? 4.417 2.134 -14.712 1.00 56.53 92 MET A CA 1
ATOM 751 C C . MET A 1 92 ? 3.659 2.860 -15.841 1.00 56.53 92 MET A C 1
ATOM 753 O O . MET A 1 92 ? 3.568 4.082 -15.822 1.00 56.53 92 MET A O 1
ATOM 757 N N . ARG A 1 93 ? 3.100 2.149 -16.828 1.00 56.47 93 ARG A N 1
ATOM 758 C CA . ARG A 1 93 ? 2.330 2.752 -17.914 1.00 56.47 93 ARG A CA 1
ATOM 759 C C . ARG A 1 93 ? 1.115 3.454 -17.338 1.00 56.47 93 ARG A C 1
ATOM 761 O O . ARG A 1 93 ? 1.027 4.652 -17.460 1.00 56.47 93 ARG A O 1
ATOM 768 N N . MET A 1 94 ? 0.234 2.798 -16.590 1.00 57.34 94 MET A N 1
ATOM 769 C CA . MET A 1 94 ? -1.110 3.371 -16.385 1.00 57.34 94 MET A CA 1
ATOM 770 C C . MET A 1 94 ? -1.169 4.715 -15.629 1.00 57.34 94 MET A C 1
ATOM 772 O O . MET A 1 94 ? -1.907 5.599 -16.045 1.00 57.34 94 MET A O 1
ATOM 776 N N . LYS A 1 95 ? -0.405 4.916 -14.542 1.00 59.69 95 LYS A N 1
ATOM 777 C CA . LYS A 1 95 ? -0.433 6.203 -13.809 1.00 59.69 95 LYS A CA 1
ATOM 778 C C . LYS A 1 95 ? 0.359 7.304 -14.506 1.00 59.69 95 LYS A C 1
ATOM 780 O O . LYS A 1 95 ? -0.126 8.428 -14.561 1.00 59.69 95 LYS A O 1
ATOM 785 N N . LYS A 1 96 ? 1.539 6.977 -15.049 1.00 65.00 96 LYS A N 1
ATOM 786 C CA . LYS A 1 96 ? 2.294 7.937 -15.861 1.00 65.00 96 LYS A CA 1
ATOM 787 C C . LYS A 1 96 ? 1.512 8.300 -17.116 1.00 65.00 96 LYS A C 1
ATOM 789 O O . LYS A 1 96 ? 1.474 9.463 -17.450 1.00 65.00 96 LYS A O 1
ATOM 794 N N . VAL A 1 97 ? 0.831 7.347 -17.750 1.00 73.56 97 VAL A N 1
ATOM 795 C CA . VAL A 1 97 ? 0.023 7.565 -18.959 1.00 73.56 97 VAL A CA 1
ATOM 796 C C . VAL A 1 97 ? -1.063 8.598 -18.707 1.00 73.56 97 VAL A C 1
ATOM 798 O O . VAL A 1 97 ? -1.120 9.547 -19.463 1.00 73.56 97 VAL A O 1
ATOM 801 N N . VAL A 1 98 ? -1.843 8.511 -17.625 1.00 81.00 98 VAL A N 1
ATOM 802 C CA . VAL A 1 98 ? -2.890 9.521 -17.362 1.00 81.00 98 VAL A CA 1
ATOM 803 C C . VAL A 1 98 ? -2.300 10.921 -17.146 1.00 81.00 98 VAL A C 1
ATOM 805 O O . VAL A 1 98 ? -2.854 11.921 -17.601 1.00 81.00 98 VAL A O 1
ATOM 808 N N . GLU A 1 99 ? -1.174 11.018 -16.439 1.00 84.62 99 GLU A N 1
ATOM 809 C CA . GLU A 1 99 ? -0.510 12.304 -16.205 1.00 84.62 99 GLU A CA 1
ATOM 810 C C . GLU A 1 99 ? 0.132 12.860 -17.486 1.00 84.62 99 GLU A C 1
ATOM 812 O O . GLU A 1 99 ? -0.018 14.045 -17.783 1.00 84.62 99 GLU A O 1
ATOM 817 N N . VAL A 1 100 ? 0.751 11.988 -18.283 1.00 86.38 100 VAL A N 1
ATOM 818 C CA . VAL A 1 100 ? 1.316 12.280 -19.606 1.00 86.38 100 VAL A CA 1
ATOM 819 C C . VAL A 1 100 ? 0.221 12.702 -20.578 1.00 86.38 100 VAL A C 1
ATOM 821 O O . VAL A 1 100 ? 0.385 13.704 -21.254 1.00 86.38 100 VAL A O 1
ATOM 824 N N . GLU A 1 101 ? -0.918 12.017 -20.617 1.00 87.81 101 GLU A N 1
ATOM 825 C CA . GLU A 1 101 ? -2.069 12.369 -21.456 1.00 87.81 101 GLU A CA 1
ATOM 826 C C . GLU A 1 101 ? -2.594 13.760 -21.108 1.00 87.81 101 GLU A C 1
ATOM 828 O O . GLU A 1 101 ? -2.878 14.563 -21.995 1.00 87.81 101 GLU A O 1
ATOM 833 N N . LYS A 1 102 ? -2.673 14.084 -19.813 1.00 92.81 102 LYS A N 1
ATOM 834 C CA . LYS A 1 102 ? -3.084 15.415 -19.365 1.00 92.81 102 LYS A CA 1
ATOM 835 C C . LYS A 1 102 ? -2.080 16.494 -19.779 1.00 92.81 102 LYS A C 1
ATOM 837 O O . LYS A 1 102 ? -2.491 17.578 -20.189 1.00 92.81 102 LYS A O 1
ATOM 842 N N . GLN A 1 103 ? -0.782 16.222 -19.649 1.00 92.19 103 GLN A N 1
ATOM 843 C CA . GLN A 1 103 ? 0.269 17.148 -20.077 1.00 92.19 103 GLN A CA 1
ATOM 844 C C . GLN A 1 103 ? 0.279 17.324 -21.598 1.00 92.19 103 GLN A C 1
ATOM 846 O O . GLN A 1 103 ? 0.319 18.455 -22.070 1.00 92.19 103 GLN A O 1
ATOM 851 N N . LEU A 1 104 ? 0.158 16.231 -22.350 1.00 93.31 104 LEU A N 1
ATOM 852 C CA . LEU A 1 104 ? 0.067 16.231 -23.805 1.00 93.31 104 LEU A CA 1
ATOM 853 C C . LEU A 1 104 ? -1.139 17.045 -24.278 1.00 93.31 104 LEU A C 1
ATOM 855 O O . LEU A 1 104 ? -0.993 17.897 -25.142 1.00 93.31 104 LEU A O 1
ATOM 859 N N . ALA A 1 105 ? -2.313 16.845 -23.675 1.00 93.94 105 ALA A N 1
ATOM 860 C CA . ALA A 1 105 ? -3.508 17.616 -24.008 1.00 93.94 105 ALA A CA 1
ATOM 861 C C . ALA A 1 105 ? -3.310 19.122 -23.772 1.00 93.94 105 ALA A C 1
ATOM 863 O O . ALA A 1 105 ? -3.733 19.932 -24.593 1.00 93.94 105 ALA A O 1
ATOM 864 N N . LYS A 1 106 ? -2.633 19.498 -22.679 1.00 95.38 106 LYS A N 1
ATOM 865 C CA . LYS A 1 106 ? -2.298 20.899 -22.391 1.00 95.38 106 LYS A CA 1
ATOM 866 C C . LYS A 1 106 ? -1.350 21.482 -23.443 1.00 95.38 106 LYS A C 1
ATOM 868 O O . LYS A 1 106 ? -1.606 22.578 -23.926 1.00 95.38 106 LYS A O 1
ATOM 873 N N . LEU A 1 107 ? -0.292 20.749 -23.798 1.00 93.19 107 LEU A N 1
ATOM 874 C CA . LEU A 1 107 ? 0.677 21.165 -24.818 1.00 93.19 107 LEU A CA 1
ATOM 875 C C . LEU A 1 107 ? 0.011 21.320 -26.189 1.00 93.19 107 LEU A C 1
ATOM 877 O O . LEU A 1 107 ? 0.189 22.341 -26.837 1.00 93.19 107 LEU A O 1
ATOM 881 N N . LEU A 1 108 ? -0.846 20.375 -26.584 1.00 93.56 108 LEU A N 1
ATOM 882 C CA . LEU A 1 108 ? -1.609 20.462 -27.831 1.00 93.56 108 LEU A CA 1
ATOM 883 C C . LEU A 1 108 ? -2.556 21.672 -27.860 1.00 93.56 108 LEU A C 1
ATOM 885 O O . LEU A 1 108 ? -2.750 22.278 -28.911 1.00 93.56 108 LEU A O 1
ATOM 889 N N . GLU A 1 109 ? -3.151 22.041 -26.722 1.00 95.00 109 GLU A N 1
ATOM 890 C CA . GLU A 1 109 ? -3.993 23.238 -26.629 1.00 95.00 109 GLU A CA 1
ATOM 891 C C . GLU A 1 109 ? -3.173 24.535 -26.756 1.00 95.00 109 GLU A C 1
ATOM 893 O O . GLU A 1 109 ? -3.646 25.520 -27.327 1.00 95.00 109 GLU A O 1
ATOM 898 N N . GLU A 1 110 ? -1.951 24.547 -26.221 1.00 94.19 110 GLU A N 1
ATOM 899 C CA . GLU A 1 110 ? -1.005 25.659 -26.349 1.00 94.19 110 GLU A CA 1
ATOM 900 C C . GLU A 1 110 ? -0.495 25.787 -27.793 1.00 94.19 110 GLU A C 1
ATOM 902 O O . GLU A 1 110 ? -0.548 26.882 -28.355 1.00 94.19 110 GLU A O 1
ATOM 907 N N . ASP A 1 111 ? -0.130 24.675 -28.432 1.00 93.38 111 ASP A N 1
ATOM 908 C CA . ASP A 1 111 ? 0.301 24.621 -29.834 1.00 93.38 111 ASP A CA 1
ATOM 909 C C . ASP A 1 111 ? -0.806 25.067 -30.793 1.00 93.38 111 ASP A C 1
ATOM 911 O O . ASP A 1 111 ? -0.551 25.823 -31.729 1.00 93.38 111 ASP A O 1
ATOM 915 N N . ALA A 1 112 ? -2.059 24.682 -30.533 1.00 91.75 112 ALA A N 1
ATOM 916 C CA . ALA A 1 112 ? -3.205 25.133 -31.323 1.00 91.75 112 ALA A CA 1
ATOM 917 C C . ALA A 1 112 ? -3.431 26.655 -31.246 1.00 91.75 112 ALA A C 1
ATOM 919 O O . ALA A 1 112 ? -4.026 27.239 -32.153 1.00 91.75 112 ALA A O 1
ATOM 920 N N . LYS A 1 113 ? -2.982 27.305 -30.163 1.00 94.00 113 LYS A N 1
ATOM 921 C CA . LYS A 1 113 ? -3.036 28.767 -29.992 1.00 94.00 113 LYS A CA 1
ATOM 922 C C . LYS A 1 113 ? -1.790 29.467 -30.544 1.00 94.00 113 LYS A C 1
ATOM 924 O O . LYS A 1 113 ? -1.826 30.684 -30.736 1.00 94.00 113 LYS A O 1
ATOM 929 N N . ALA A 1 114 ? -0.697 28.742 -30.766 1.00 92.88 114 ALA A N 1
ATOM 930 C CA . ALA A 1 114 ? 0.558 29.303 -31.239 1.00 92.88 114 ALA A CA 1
ATOM 931 C C . ALA A 1 114 ? 0.495 29.652 -32.735 1.00 92.88 114 ALA A C 1
ATOM 933 O O . ALA A 1 114 ? -0.171 29.002 -33.535 1.00 92.88 114 ALA A O 1
ATOM 934 N N . VAL A 1 115 ? 1.225 30.697 -33.129 1.00 89.00 115 VAL A N 1
ATOM 935 C CA . VAL A 1 115 ? 1.298 31.141 -34.535 1.00 89.00 115 VAL A CA 1
ATOM 936 C C . VAL A 1 115 ? 2.274 30.280 -35.346 1.00 89.00 115 VAL A C 1
ATOM 938 O O . VAL A 1 115 ? 2.112 30.127 -36.556 1.00 89.00 115 VAL A O 1
ATOM 941 N N . LYS A 1 116 ? 3.296 29.718 -34.692 1.00 89.19 116 LYS A N 1
ATOM 942 C CA . LYS A 1 116 ? 4.311 28.860 -35.307 1.00 89.19 116 LYS A CA 1
ATOM 943 C C . LYS A 1 116 ? 4.820 27.853 -34.278 1.00 89.19 116 LYS A C 1
ATOM 945 O O . LYS A 1 116 ? 5.092 28.236 -33.144 1.00 89.19 116 LYS A O 1
ATOM 950 N N . VAL A 1 117 ? 4.972 26.604 -34.705 1.00 84.50 117 VAL A N 1
ATOM 951 C CA . VAL A 1 117 ? 5.565 25.504 -33.934 1.00 84.50 117 VAL A CA 1
ATOM 952 C C . VAL A 1 117 ? 6.756 24.975 -34.733 1.00 84.50 117 VAL A C 1
ATOM 954 O O . VAL A 1 117 ? 6.649 24.796 -35.947 1.00 84.50 117 VAL A O 1
ATOM 957 N N . GLU A 1 118 ? 7.897 24.769 -34.077 1.00 85.69 118 GLU A N 1
ATOM 958 C CA . GLU A 1 118 ? 9.127 24.255 -34.689 1.00 85.69 118 GLU A CA 1
ATOM 959 C C . GLU A 1 118 ? 9.580 22.993 -33.947 1.00 85.69 118 GLU A C 1
ATOM 961 O O . GLU A 1 118 ? 9.644 22.980 -32.720 1.00 85.69 118 GLU A O 1
ATOM 966 N N . LEU A 1 119 ? 9.894 21.931 -34.692 1.00 81.75 119 LEU A N 1
ATOM 967 C CA . LEU A 1 119 ? 10.437 20.689 -34.145 1.00 81.75 119 LEU A CA 1
ATOM 968 C C . LEU A 1 119 ? 11.961 20.727 -34.261 1.00 81.75 119 LEU A C 1
ATOM 970 O O . LEU A 1 119 ? 12.509 20.535 -35.346 1.00 81.75 119 LEU A O 1
ATOM 974 N N . ILE A 1 120 ? 12.639 20.988 -33.147 1.00 84.25 120 ILE A N 1
ATOM 975 C CA . ILE A 1 120 ? 14.100 20.929 -33.072 1.00 84.25 120 ILE A CA 1
ATOM 976 C C . ILE A 1 120 ? 14.480 19.478 -32.773 1.00 84.25 120 ILE A C 1
ATOM 978 O O . ILE A 1 120 ? 14.181 18.975 -31.693 1.00 84.25 120 ILE A O 1
ATOM 982 N N . HIS A 1 121 ? 15.119 18.806 -33.730 1.00 74.19 121 HIS A N 1
ATOM 983 C CA . HIS A 1 121 ? 15.761 17.520 -33.472 1.00 74.19 121 HIS A CA 1
ATOM 984 C C . HIS A 1 121 ? 17.109 17.806 -32.809 1.00 74.19 121 HIS A C 1
ATOM 986 O O . HIS A 1 121 ? 17.966 18.451 -33.409 1.00 74.19 121 HIS A O 1
ATOM 992 N N . GLN A 1 122 ? 17.273 17.388 -31.555 1.00 68.31 122 GLN A N 1
ATOM 993 C CA . GLN A 1 122 ? 18.603 17.225 -30.980 1.00 68.31 122 GLN A CA 1
ATOM 994 C C . GLN A 1 122 ? 19.113 15.876 -31.477 1.00 68.31 122 GLN A C 1
ATOM 996 O O . GLN A 1 122 ? 18.527 14.847 -31.156 1.00 68.31 122 GLN A O 1
ATOM 1001 N N . GLU A 1 123 ? 20.136 15.893 -32.327 1.00 58.50 123 GLU A N 1
ATOM 1002 C CA . GLU A 1 123 ? 20.861 14.686 -32.718 1.00 58.50 123 GLU A CA 1
ATOM 1003 C C . GLU A 1 123 ? 21.562 14.146 -31.461 1.00 58.50 123 GLU A C 1
ATOM 1005 O O . GLU A 1 123 ? 22.582 14.671 -31.020 1.00 58.50 123 GLU A O 1
ATOM 1010 N N . GLU A 1 124 ? 20.953 13.150 -30.816 1.00 56.88 124 GLU A N 1
ATOM 1011 C CA . GLU A 1 124 ? 21.557 12.375 -29.730 1.00 56.88 124 GLU A CA 1
ATOM 1012 C C . GLU A 1 124 ? 22.472 11.300 -30.341 1.00 56.88 124 GLU A C 1
ATOM 1014 O O . GLU A 1 124 ? 22.187 10.109 -30.251 1.00 56.88 124 GLU A O 1
ATOM 1019 N N . GLU A 1 125 ? 23.571 11.713 -30.982 1.00 56.97 125 GLU A N 1
ATOM 1020 C CA . GLU A 1 125 ? 24.568 10.788 -31.5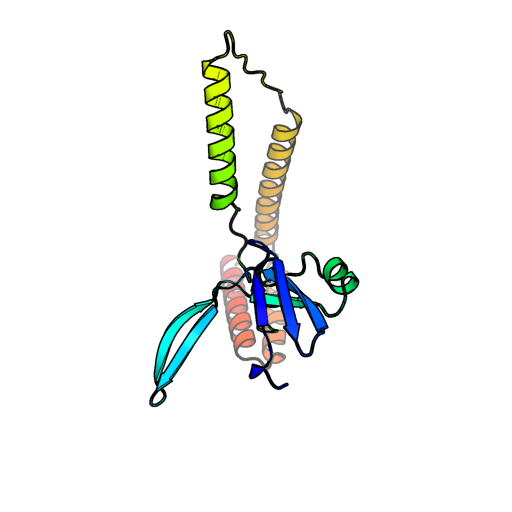61 1.00 56.97 125 GLU A CA 1
ATOM 1021 C C . GLU A 1 125 ? 25.091 9.775 -30.516 1.00 56.97 125 GLU A C 1
ATOM 1023 O O . GLU A 1 125 ? 25.382 8.628 -30.843 1.00 56.97 125 GLU A O 1
ATOM 1028 N N . GLU A 1 126 ? 25.107 10.147 -29.231 1.00 56.91 126 GLU A N 1
ATOM 1029 C CA . GLU A 1 126 ? 25.569 9.284 -28.134 1.00 56.91 126 GLU A CA 1
ATOM 1030 C C . GLU A 1 126 ? 24.632 8.094 -27.832 1.00 56.91 126 GLU A C 1
ATOM 1032 O O . GLU A 1 126 ? 25.089 7.073 -27.322 1.00 56.91 126 GLU A O 1
ATOM 1037 N N . LEU A 1 127 ? 23.325 8.180 -28.117 1.00 57.47 127 LEU A N 1
ATOM 1038 C CA . LEU A 1 127 ? 22.373 7.106 -27.781 1.00 57.47 127 LEU A CA 1
ATOM 1039 C C . LEU A 1 127 ? 22.372 5.971 -28.807 1.00 57.47 127 LEU A C 1
ATOM 1041 O O . LEU A 1 127 ? 22.217 4.808 -28.422 1.00 57.47 127 LEU A O 1
ATOM 1045 N N . ASP A 1 128 ? 22.595 6.297 -30.078 1.00 60.00 128 ASP A N 1
ATOM 1046 C CA . ASP A 1 128 ? 22.699 5.310 -31.152 1.00 60.00 128 ASP A CA 1
ATOM 1047 C C . ASP A 1 128 ? 24.022 4.529 -31.068 1.00 60.00 128 ASP A C 1
ATOM 1049 O O . ASP A 1 128 ? 24.028 3.315 -31.276 1.00 60.00 128 ASP A O 1
ATOM 1053 N N . GLU A 1 129 ? 25.123 5.179 -30.668 1.00 61.09 129 GLU A N 1
ATOM 1054 C CA . GLU A 1 129 ? 26.405 4.504 -30.407 1.00 61.09 129 GLU A CA 1
ATOM 1055 C C . GLU A 1 129 ? 26.305 3.526 -29.226 1.00 61.09 129 GLU A C 1
ATOM 1057 O O . GLU A 1 129 ? 26.721 2.373 -29.334 1.00 61.09 129 GLU A O 1
ATOM 1062 N N . ILE A 1 130 ? 25.665 3.930 -28.121 1.00 64.69 130 ILE A N 1
ATOM 1063 C CA . ILE A 1 130 ? 25.461 3.050 -26.957 1.00 64.69 130 ILE A CA 1
ATOM 1064 C C . ILE A 1 130 ? 24.541 1.869 -27.304 1.00 64.69 130 ILE A C 1
ATOM 1066 O O . ILE A 1 130 ? 24.741 0.763 -26.795 1.00 64.69 130 ILE A O 1
ATOM 1070 N N . ALA A 1 131 ? 23.531 2.076 -28.155 1.00 68.75 131 ALA A N 1
ATOM 1071 C CA . ALA A 1 131 ? 22.658 1.003 -28.624 1.00 68.75 131 ALA A CA 1
ATOM 1072 C C . ALA A 1 131 ? 23.412 0.007 -29.522 1.00 68.75 131 ALA A C 1
ATOM 1074 O O . ALA A 1 131 ? 23.272 -1.203 -29.333 1.00 68.75 131 ALA A O 1
ATOM 1075 N N . ALA A 1 132 ? 24.255 0.503 -30.432 1.00 70.44 132 ALA A N 1
ATOM 1076 C CA . ALA A 1 132 ? 25.082 -0.324 -31.307 1.00 70.44 132 ALA A CA 1
ATOM 1077 C C . ALA A 1 132 ? 26.124 -1.147 -30.526 1.00 70.44 132 ALA A C 1
ATOM 1079 O O . ALA A 1 132 ? 26.272 -2.346 -30.778 1.00 70.44 132 ALA A O 1
ATOM 1080 N N . ASP A 1 133 ? 26.783 -0.544 -29.532 1.00 69.94 133 ASP A N 1
ATOM 1081 C CA . ASP A 1 133 ? 27.743 -1.229 -28.656 1.00 69.94 133 ASP A CA 1
ATOM 1082 C C . ASP A 1 133 ? 27.067 -2.313 -27.803 1.00 69.94 133 ASP A C 1
ATOM 1084 O O . ASP A 1 133 ? 27.621 -3.396 -27.583 1.00 69.94 133 ASP A O 1
ATOM 1088 N N . LEU A 1 134 ? 25.843 -2.053 -27.330 1.00 69.06 134 LEU A N 1
ATOM 1089 C CA . LEU A 1 134 ? 25.081 -3.033 -26.563 1.00 69.06 134 LEU A CA 1
ATOM 1090 C C . LEU A 1 134 ? 24.684 -4.226 -27.444 1.00 69.06 134 LEU A C 1
ATOM 1092 O O . LEU A 1 134 ? 24.843 -5.369 -27.017 1.00 69.06 134 LEU A O 1
ATOM 1096 N N . GLU A 1 135 ? 24.209 -3.981 -28.668 1.00 66.69 135 GLU A N 1
ATOM 1097 C CA . GLU A 1 135 ? 23.850 -5.040 -29.618 1.00 66.69 135 GLU A CA 1
ATOM 1098 C C . GLU A 1 135 ? 25.060 -5.897 -30.015 1.00 66.69 135 GLU A C 1
ATOM 1100 O O . GLU A 1 135 ? 24.960 -7.127 -29.998 1.00 66.69 135 GLU A O 1
ATOM 1105 N N . GLN A 1 136 ? 26.223 -5.290 -30.275 1.00 66.62 136 GLN A N 1
ATOM 1106 C CA . GLN A 1 136 ? 27.454 -6.040 -30.556 1.00 66.62 136 GLN A CA 1
ATOM 1107 C C . GLN A 1 136 ? 27.899 -6.892 -29.362 1.00 66.62 136 GLN A C 1
ATOM 1109 O O . GLN A 1 136 ? 28.214 -8.070 -29.534 1.00 66.62 136 GLN A O 1
ATOM 1114 N N . GLY A 1 137 ? 27.832 -6.357 -28.139 1.00 65.44 137 GLY A N 1
ATOM 1115 C CA . GLY A 1 137 ? 28.202 -7.102 -26.932 1.00 65.44 137 GLY A CA 1
ATOM 1116 C C . GLY A 1 137 ? 27.288 -8.296 -26.610 1.00 65.44 137 GLY A C 1
ATOM 1117 O O . GLY A 1 137 ? 27.730 -9.243 -25.952 1.00 65.44 137 GLY A O 1
ATOM 1118 N N . PHE A 1 138 ? 26.026 -8.281 -27.056 1.00 53.91 138 PHE A N 1
ATOM 1119 C CA . PHE A 1 138 ? 25.119 -9.434 -26.948 1.00 53.91 138 PHE A CA 1
ATOM 1120 C C . PHE A 1 138 ? 25.425 -10.501 -28.004 1.00 53.91 138 PHE A C 1
ATOM 1122 O O . PHE A 1 138 ? 25.501 -11.680 -27.663 1.00 53.91 138 PHE A O 1
ATOM 1129 N N . VAL A 1 139 ? 25.685 -10.093 -29.250 1.00 57.62 139 VAL A N 1
ATOM 1130 C CA . VAL A 1 139 ? 26.040 -11.015 -30.340 1.00 57.62 139 VAL A CA 1
ATOM 1131 C C . VAL A 1 139 ? 27.371 -11.719 -30.060 1.00 57.62 139 VAL A C 1
ATOM 1133 O O . VAL A 1 139 ? 27.467 -12.932 -30.227 1.00 57.62 139 VAL A O 1
ATOM 1136 N N . GLU A 1 140 ? 28.381 -11.008 -29.554 1.00 56.72 140 GLU A N 1
ATOM 1137 C CA . GLU A 1 140 ? 29.672 -11.610 -29.191 1.00 56.72 140 GLU A CA 1
ATOM 1138 C C . GLU A 1 140 ? 29.559 -12.603 -28.027 1.00 56.72 140 GLU A C 1
ATOM 1140 O O . GLU A 1 140 ? 30.224 -13.638 -28.033 1.00 56.72 140 GLU A O 1
ATOM 1145 N N . LYS A 1 141 ? 28.694 -12.335 -27.038 1.00 55.75 141 LYS A N 1
ATOM 1146 C CA . LYS A 1 141 ? 28.456 -13.263 -25.921 1.00 55.75 141 LYS A CA 1
ATOM 1147 C C . LYS A 1 141 ? 27.738 -14.533 -26.349 1.00 55.75 141 LYS A C 1
ATOM 1149 O O . LYS A 1 141 ? 28.101 -15.603 -25.865 1.00 55.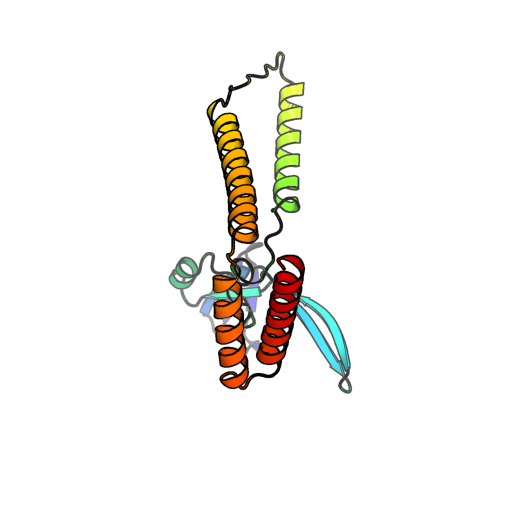75 141 LYS A O 1
ATOM 1154 N N . ASP A 1 142 ? 26.748 -14.417 -27.227 1.00 53.88 142 ASP A N 1
ATOM 1155 C CA . ASP A 1 142 ? 25.992 -15.570 -27.711 1.00 53.88 142 ASP A CA 1
ATOM 1156 C C . ASP A 1 142 ? 26.862 -16.446 -28.633 1.00 53.88 142 ASP A C 1
ATOM 1158 O O . ASP A 1 142 ? 26.842 -17.672 -28.520 1.00 53.88 142 ASP A O 1
ATOM 1162 N N . ILE A 1 143 ? 27.718 -15.835 -29.464 1.00 54.88 143 ILE A N 1
ATOM 1163 C CA . ILE A 1 143 ? 28.690 -16.558 -30.302 1.00 54.88 143 ILE A CA 1
ATOM 1164 C C . ILE A 1 143 ? 29.775 -17.225 -29.439 1.00 54.88 143 ILE A C 1
ATOM 1166 O O . ILE A 1 143 ? 30.067 -18.402 -29.639 1.00 54.88 143 ILE A O 1
ATOM 1170 N N . ALA A 1 144 ? 30.324 -16.530 -28.436 1.00 53.59 144 ALA A N 1
ATOM 1171 C CA . ALA A 1 144 ? 31.338 -17.098 -27.544 1.00 53.59 144 ALA A CA 1
ATOM 1172 C C . ALA A 1 144 ? 30.798 -18.260 -26.688 1.00 53.59 144 ALA A C 1
ATOM 1174 O O . ALA A 1 144 ? 31.504 -19.244 -26.476 1.00 53.59 144 ALA A O 1
ATOM 1175 N N . GLN A 1 145 ? 29.540 -18.188 -26.229 1.00 53.44 145 GLN A N 1
ATOM 1176 C CA . GLN A 1 145 ? 28.896 -19.294 -25.509 1.00 53.44 145 GLN A CA 1
ATOM 1177 C C . GLN A 1 145 ? 28.634 -20.505 -26.412 1.00 53.44 145 GLN A C 1
ATOM 1179 O O . GLN A 1 145 ? 28.798 -21.643 -25.970 1.00 53.44 145 GLN A O 1
ATOM 1184 N N . GLU A 1 146 ? 28.265 -20.290 -27.678 1.00 51.38 146 GLU A N 1
ATOM 1185 C CA . GLU A 1 146 ? 28.098 -21.385 -28.635 1.00 51.38 146 GLU A CA 1
ATOM 1186 C C . GLU A 1 146 ? 29.426 -22.041 -29.050 1.00 51.38 146 GLU A C 1
ATOM 1188 O O . GLU A 1 146 ? 29.453 -23.254 -29.285 1.00 51.38 146 GLU A O 1
ATOM 1193 N N . GLU A 1 147 ? 30.516 -21.276 -29.150 1.00 51.81 147 GLU A N 1
ATOM 1194 C CA . GLU A 1 147 ? 31.849 -21.798 -29.482 1.00 51.81 147 GLU A CA 1
ATOM 1195 C C . GLU A 1 147 ? 32.493 -22.547 -28.300 1.00 51.81 147 GLU A C 1
ATOM 1197 O O . GLU A 1 147 ? 32.975 -23.666 -28.493 1.00 51.81 147 GLU A O 1
ATOM 1202 N N . GLU A 1 148 ? 32.394 -22.034 -27.064 1.00 51.91 1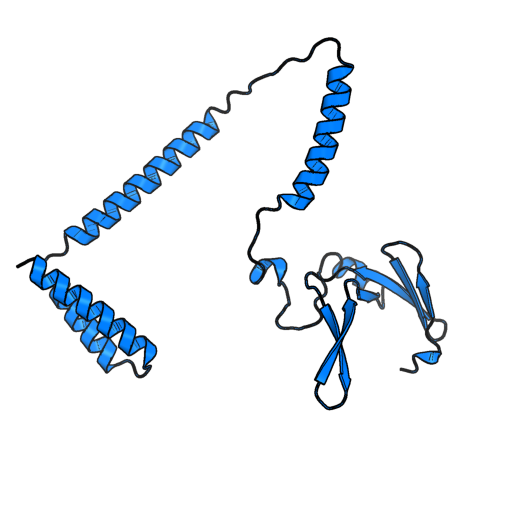48 GLU A N 1
ATOM 1203 C CA . GLU A 1 148 ? 32.848 -22.753 -25.855 1.00 51.91 148 GLU A CA 1
ATOM 1204 C C . GLU A 1 148 ? 32.075 -24.060 -25.618 1.00 51.91 148 GLU A C 1
ATOM 1206 O O . GLU A 1 148 ? 32.622 -25.038 -25.098 1.00 51.91 148 GLU A O 1
ATOM 1211 N N . GLU A 1 149 ? 30.799 -24.122 -26.006 1.00 52.84 149 GLU A N 1
ATOM 1212 C CA . GLU A 1 149 ? 30.055 -25.372 -25.946 1.00 52.84 149 GLU A CA 1
ATOM 1213 C C . GLU A 1 149 ? 30.533 -26.365 -27.021 1.00 52.84 149 GLU A C 1
ATOM 1215 O O . GLU A 1 149 ? 30.706 -27.552 -26.726 1.00 52.84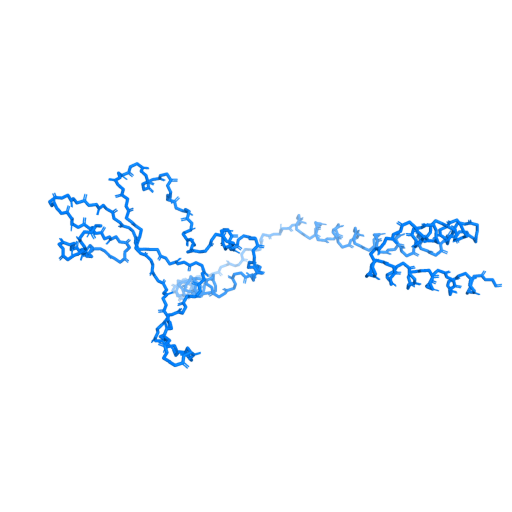 149 GLU A O 1
ATOM 1220 N N . LYS A 1 150 ? 30.772 -25.936 -28.263 1.00 55.25 150 LYS A N 1
ATOM 1221 C CA . LYS A 1 150 ? 31.112 -26.852 -29.370 1.00 55.25 150 LYS A CA 1
ATOM 1222 C C . LYS A 1 150 ? 32.540 -27.422 -29.300 1.00 55.25 150 LYS A C 1
ATOM 1224 O O . LYS A 1 150 ? 32.753 -28.503 -29.842 1.00 55.25 150 LYS A O 1
ATOM 1229 N N . GLU A 1 151 ? 33.477 -26.788 -28.589 1.00 51.62 151 GLU A N 1
ATOM 1230 C CA . GLU A 1 151 ? 34.890 -27.215 -28.512 1.00 51.62 151 GLU A CA 1
ATOM 1231 C C . GLU A 1 151 ? 35.297 -28.022 -27.260 1.00 51.62 151 GLU A C 1
ATOM 1233 O O . GLU A 1 151 ? 36.487 -28.163 -26.973 1.00 51.62 151 GLU A O 1
ATOM 1238 N N . LYS A 1 152 ? 34.370 -28.629 -26.506 1.00 55.72 152 LYS A N 1
ATOM 1239 C CA . LYS A 1 152 ? 34.795 -29.547 -25.429 1.00 55.72 152 LYS A CA 1
ATOM 1240 C C . LYS A 1 152 ? 35.422 -30.808 -26.017 1.00 55.72 152 LYS A C 1
ATOM 1242 O O . LYS A 1 152 ? 34.753 -31.606 -26.676 1.00 55.72 152 LYS A O 1
ATOM 1247 N N . THR A 1 153 ? 36.705 -31.025 -25.741 1.00 62.09 153 THR A N 1
ATOM 1248 C CA . THR A 1 153 ? 37.401 -32.240 -26.180 1.00 62.09 153 THR A CA 1
ATOM 1249 C C . THR A 1 153 ? 36.776 -33.478 -25.512 1.00 62.09 153 THR A C 1
ATOM 1251 O O . THR A 1 153 ? 36.309 -33.394 -24.372 1.00 62.09 153 THR A O 1
ATOM 1254 N N . PRO A 1 154 ? 36.772 -34.666 -26.150 1.00 64.19 154 PRO A N 1
ATOM 1255 C CA . PRO A 1 154 ? 36.140 -35.868 -25.585 1.00 64.19 154 PRO A CA 1
ATOM 1256 C C . PRO A 1 154 ? 36.676 -36.250 -24.189 1.00 64.19 154 PRO A C 1
ATOM 1258 O O . PRO A 1 154 ? 35.955 -36.837 -23.386 1.00 64.19 154 PRO A O 1
ATOM 1261 N N . ASN A 1 155 ? 37.907 -35.841 -23.860 1.00 69.75 155 ASN A N 1
ATOM 1262 C CA . ASN A 1 155 ? 38.516 -36.031 -22.541 1.00 69.75 155 ASN A CA 1
ATOM 1263 C C . ASN A 1 155 ? 37.927 -35.129 -21.437 1.00 69.75 155 ASN A C 1
ATOM 1265 O O . ASN A 1 155 ? 38.016 -35.477 -20.260 1.00 69.75 155 ASN A O 1
ATOM 1269 N N . GLU A 1 156 ? 37.368 -33.967 -21.772 1.00 74.06 156 GLU A N 1
ATOM 1270 C CA . GLU A 1 156 ? 36.755 -33.043 -20.805 1.00 74.06 156 GLU A CA 1
ATOM 1271 C C . GLU A 1 156 ? 35.320 -33.450 -20.484 1.00 74.06 156 GLU A C 1
ATOM 1273 O O . GLU A 1 156 ? 34.928 -33.454 -19.317 1.00 74.06 156 GLU A O 1
ATOM 1278 N N . VAL A 1 157 ? 34.582 -33.912 -21.497 1.00 74.88 157 VAL A N 1
ATOM 1279 C CA . VAL A 1 157 ? 33.242 -34.492 -21.321 1.00 74.88 157 VAL A CA 1
ATOM 1280 C C . VAL A 1 157 ? 33.292 -35.705 -20.381 1.00 74.88 157 VAL A C 1
ATOM 1282 O O . VAL A 1 157 ? 32.411 -35.874 -19.538 1.00 74.88 157 VAL A O 1
ATOM 1285 N N . ASP A 1 158 ? 34.357 -36.509 -20.447 1.00 77.94 158 ASP A N 1
ATOM 1286 C CA . ASP A 1 158 ? 34.543 -37.670 -19.567 1.00 77.94 158 ASP A CA 1
ATOM 1287 C C . ASP A 1 158 ? 34.806 -37.299 -18.104 1.00 77.94 158 ASP A C 1
ATOM 1289 O O . ASP A 1 158 ? 34.272 -37.945 -17.199 1.00 77.94 158 ASP A O 1
ATOM 1293 N N . LYS A 1 159 ? 35.551 -36.217 -17.858 1.00 81.75 159 LYS A N 1
ATOM 1294 C CA . LYS A 1 159 ? 35.764 -35.694 -16.500 1.00 81.75 159 LYS A CA 1
ATOM 1295 C C . LYS A 1 159 ? 34.473 -35.127 -15.908 1.00 81.75 159 LYS A C 1
ATOM 1297 O O . LYS A 1 159 ? 34.171 -35.390 -14.746 1.00 81.75 159 LYS A O 1
ATOM 1302 N N . GLU A 1 160 ? 33.682 -34.410 -16.706 1.00 80.69 160 GLU A N 1
ATOM 1303 C CA . GLU A 1 160 ? 32.392 -33.858 -16.267 1.00 80.69 160 GLU A CA 1
ATOM 1304 C C . GLU A 1 160 ? 31.376 -34.959 -15.925 1.00 80.69 160 GLU A C 1
ATOM 1306 O O . GLU A 1 160 ? 30.640 -34.842 -14.940 1.00 80.69 160 GLU A O 1
ATOM 1311 N N . ILE A 1 161 ? 31.362 -36.060 -16.684 1.00 83.44 161 ILE A N 1
ATOM 1312 C CA . ILE A 1 161 ? 30.536 -37.235 -16.373 1.00 83.44 161 ILE A CA 1
ATOM 1313 C C . ILE A 1 161 ? 30.955 -37.843 -15.026 1.00 83.44 161 ILE A C 1
ATOM 1315 O O . ILE A 1 161 ? 30.096 -38.097 -14.178 1.00 83.44 161 ILE A O 1
ATOM 1319 N N . GLU A 1 162 ? 32.257 -38.022 -14.790 1.00 85.88 162 GLU A N 1
ATOM 1320 C CA . GLU A 1 162 ? 32.768 -38.611 -13.546 1.00 85.88 162 GLU A CA 1
ATOM 1321 C C . GLU A 1 162 ? 32.458 -37.735 -12.315 1.00 85.88 162 GLU A C 1
ATOM 1323 O O . GLU A 1 162 ? 32.081 -38.232 -11.249 1.00 85.88 162 GLU A O 1
ATOM 1328 N N . GLU A 1 163 ? 32.565 -36.411 -12.446 1.00 85.62 163 GLU A N 1
ATOM 1329 C CA . GLU A 1 163 ? 32.220 -35.472 -11.376 1.00 85.62 163 GLU A CA 1
ATOM 1330 C C . GLU A 1 163 ? 30.722 -35.479 -11.055 1.00 85.62 163 GLU A C 1
ATOM 1332 O O . GLU A 1 163 ? 30.334 -35.485 -9.881 1.00 85.62 163 GLU A O 1
ATOM 1337 N N . LYS A 1 164 ? 29.862 -35.523 -12.077 1.00 83.75 164 LYS A N 1
ATOM 1338 C CA . LYS A 1 164 ? 28.405 -35.558 -11.892 1.00 83.75 164 LYS A CA 1
ATOM 1339 C C . LYS A 1 164 ? 27.933 -36.885 -11.297 1.00 83.75 164 LYS A C 1
ATOM 1341 O O . LYS A 1 164 ? 27.036 -36.872 -10.451 1.00 83.75 164 LYS A O 1
ATOM 1346 N N . GLU A 1 165 ? 28.568 -38.006 -11.640 1.00 83.88 165 GLU A N 1
ATOM 1347 C CA . GLU A 1 165 ? 28.311 -39.304 -10.998 1.00 83.88 165 GLU A CA 1
ATOM 1348 C C . GLU A 1 165 ? 28.653 -39.256 -9.496 1.00 83.88 165 GLU A C 1
ATOM 1350 O O . GLU A 1 165 ? 27.818 -39.620 -8.660 1.00 83.88 165 GLU A O 1
ATOM 1355 N N . LYS A 1 166 ? 29.789 -38.650 -9.120 1.00 86.75 166 LYS A N 1
ATOM 1356 C CA . LYS A 1 166 ? 30.152 -38.416 -7.705 1.00 86.75 166 LYS A CA 1
ATOM 1357 C C . LYS A 1 166 ? 29.161 -37.495 -6.982 1.00 86.75 166 LYS A C 1
ATOM 1359 O O . LYS A 1 166 ? 28.859 -37.697 -5.801 1.00 86.75 166 LYS A O 1
ATOM 1364 N N . MET A 1 167 ? 28.621 -36.480 -7.661 1.00 82.50 167 MET A N 1
ATOM 1365 C CA . MET A 1 167 ? 27.614 -35.581 -7.078 1.00 82.50 167 MET A CA 1
ATOM 1366 C C . MET A 1 167 ? 26.273 -36.282 -6.816 1.00 82.50 167 MET A C 1
ATOM 1368 O O . MET A 1 167 ? 25.607 -35.957 -5.827 1.00 82.50 167 MET A O 1
ATOM 1372 N N . ILE A 1 168 ? 25.886 -37.266 -7.634 1.00 84.69 168 ILE A N 1
ATOM 1373 C CA . ILE A 1 168 ? 24.680 -38.082 -7.410 1.00 84.69 168 ILE A CA 1
ATOM 1374 C C . ILE A 1 168 ? 24.835 -38.969 -6.177 1.00 84.69 168 ILE A C 1
ATOM 1376 O O . ILE A 1 168 ? 23.895 -39.070 -5.382 1.00 84.69 168 ILE A O 1
ATOM 1380 N N . GLU A 1 169 ? 26.009 -39.575 -6.003 1.00 85.62 169 GLU A N 1
ATOM 1381 C CA . GLU A 1 169 ? 26.311 -40.413 -4.840 1.00 85.62 169 GLU A CA 1
ATOM 1382 C C . GLU A 1 169 ? 26.335 -39.600 -3.543 1.00 85.62 169 GLU A C 1
ATOM 1384 O O . GLU A 1 169 ? 25.769 -40.017 -2.531 1.00 85.62 169 GLU A O 1
ATOM 1389 N N . LYS A 1 170 ? 26.930 -38.401 -3.580 1.00 87.62 170 LYS A N 1
ATOM 1390 C CA . LYS A 1 170 ? 27.056 -37.523 -2.408 1.00 87.62 170 LYS A CA 1
ATOM 1391 C C . LYS A 1 170 ? 25.739 -36.855 -2.004 1.00 87.62 170 LYS A C 1
ATOM 1393 O O . LYS A 1 170 ? 25.535 -36.531 -0.833 1.00 87.62 170 LYS A O 1
ATOM 1398 N N . THR A 1 171 ? 24.847 -36.602 -2.957 1.00 85.94 171 THR A N 1
ATOM 1399 C CA . THR A 1 171 ? 23.604 -35.869 -2.698 1.00 85.94 171 THR A CA 1
ATOM 1400 C C . THR A 1 171 ? 22.550 -36.783 -2.081 1.00 85.94 171 THR A C 1
ATOM 1402 O O . THR A 1 171 ? 22.294 -37.868 -2.578 1.00 85.94 171 THR A O 1
ATOM 1405 N N . THR A 1 172 ? 21.857 -36.344 -1.029 1.00 78.38 172 THR A N 1
ATOM 1406 C CA . THR A 1 172 ? 20.738 -37.093 -0.414 1.00 78.38 172 THR A CA 1
ATOM 1407 C C . THR A 1 172 ? 19.359 -36.600 -0.870 1.00 78.38 172 THR A C 1
ATOM 1409 O O . THR A 1 172 ? 18.369 -37.319 -0.750 1.00 78.38 172 THR A O 1
ATOM 1412 N N . ASN A 1 173 ? 19.280 -35.398 -1.453 1.00 88.38 173 ASN A N 1
ATOM 1413 C CA . ASN A 1 173 ? 18.035 -34.777 -1.906 1.00 88.38 173 ASN A CA 1
ATOM 1414 C C . ASN A 1 173 ? 17.524 -35.383 -3.229 1.00 88.38 173 ASN A C 1
ATOM 1416 O O . ASN A 1 173 ? 18.207 -35.350 -4.252 1.00 88.38 173 ASN A O 1
ATOM 1420 N N . VAL A 1 174 ? 16.278 -35.865 -3.223 1.00 84.00 174 VAL A N 1
ATOM 1421 C CA . VAL A 1 174 ? 15.626 -36.545 -4.357 1.00 84.00 174 VAL A CA 1
ATOM 1422 C C . VAL A 1 174 ? 15.451 -35.642 -5.587 1.00 84.00 174 VAL A C 1
ATOM 1424 O O . VAL A 1 174 ? 15.590 -36.114 -6.714 1.00 84.00 174 VAL A O 1
ATOM 1427 N N . VAL A 1 175 ? 15.169 -34.348 -5.405 1.00 81.19 175 VAL A N 1
ATOM 1428 C CA . VAL A 1 175 ? 14.973 -33.400 -6.520 1.00 81.19 175 VAL A CA 1
ATOM 1429 C C . VAL A 1 175 ? 16.302 -33.087 -7.201 1.00 81.19 175 VAL A C 1
ATOM 1431 O O . VAL A 1 175 ? 16.375 -33.068 -8.427 1.00 81.19 175 VAL A O 1
ATOM 1434 N N . LEU A 1 176 ? 17.363 -32.899 -6.414 1.00 80.56 176 LEU A N 1
ATOM 1435 C CA . LEU A 1 176 ? 18.708 -32.668 -6.942 1.00 80.56 176 LEU A CA 1
ATOM 1436 C C . LEU A 1 176 ? 19.252 -33.913 -7.650 1.00 80.56 176 LEU A C 1
ATOM 1438 O O . LEU A 1 176 ? 19.790 -33.788 -8.743 1.00 80.56 176 LEU A O 1
ATOM 1442 N N . LYS A 1 177 ? 19.012 -35.116 -7.105 1.00 84.56 177 LYS A N 1
ATOM 1443 C CA . LYS A 1 177 ? 19.347 -36.374 -7.792 1.00 84.56 177 LYS A CA 1
ATOM 1444 C C . LYS A 1 177 ? 18.716 -36.461 -9.179 1.00 84.56 177 LYS A C 1
ATOM 1446 O O . LYS A 1 177 ? 19.411 -36.784 -10.131 1.00 84.56 177 LYS A O 1
ATOM 1451 N N . LYS A 1 178 ? 17.423 -36.139 -9.315 1.00 84.00 178 LYS A N 1
ATOM 1452 C CA . LYS A 1 178 ? 16.739 -36.156 -10.620 1.00 84.00 178 LYS A CA 1
ATOM 1453 C C . LYS A 1 178 ? 17.348 -35.172 -11.621 1.00 84.00 178 LYS A C 1
ATOM 1455 O O . LYS A 1 178 ? 17.469 -35.518 -12.787 1.00 84.00 178 LYS A O 1
ATOM 1460 N N . ARG A 1 179 ? 17.756 -33.982 -11.169 1.00 85.38 179 ARG A N 1
ATOM 1461 C CA . ARG A 1 179 ? 18.416 -32.984 -12.030 1.00 85.38 179 ARG A CA 1
ATOM 1462 C C . ARG A 1 179 ? 19.785 -33.458 -12.509 1.00 85.38 179 ARG A C 1
ATOM 1464 O O . ARG A 1 179 ? 20.051 -33.403 -13.699 1.00 85.38 179 ARG A O 1
ATOM 1471 N N . PHE A 1 180 ? 20.603 -34.001 -11.610 1.00 88.00 180 PHE A N 1
ATOM 1472 C CA . PHE A 1 180 ? 21.910 -34.542 -11.983 1.00 88.00 180 PHE A CA 1
ATOM 1473 C C . PHE A 1 180 ? 21.811 -35.765 -12.907 1.00 88.00 180 PHE A C 1
ATOM 1475 O O . PHE A 1 180 ? 22.655 -35.928 -13.780 1.00 88.00 180 PHE A O 1
ATOM 1482 N N . ILE A 1 181 ? 20.778 -36.603 -12.754 1.00 85.31 181 ILE A N 1
ATOM 1483 C CA . ILE A 1 181 ? 20.509 -37.720 -13.676 1.00 85.31 181 ILE A CA 1
ATOM 1484 C C . ILE A 1 181 ? 20.178 -37.204 -15.082 1.00 85.31 181 ILE A C 1
ATOM 1486 O O . ILE A 1 181 ? 20.679 -37.756 -16.059 1.00 85.31 181 ILE A O 1
ATOM 1490 N N . GLU A 1 182 ? 19.363 -36.153 -15.188 1.00 85.94 182 GLU A N 1
ATOM 1491 C CA . GLU A 1 182 ? 19.000 -35.563 -16.481 1.00 85.94 182 GLU A CA 1
ATOM 1492 C C . GLU A 1 182 ? 20.206 -34.893 -17.155 1.00 85.94 182 GLU A C 1
ATOM 1494 O O . GLU A 1 182 ? 20.471 -35.130 -18.329 1.00 85.94 182 GLU A O 1
ATOM 1499 N N . GLU A 1 183 ? 21.008 -34.142 -16.395 1.00 84.75 183 GLU A N 1
ATOM 1500 C CA . GLU A 1 183 ? 22.257 -33.548 -16.890 1.00 84.75 183 GLU A CA 1
ATOM 1501 C C . GLU A 1 183 ? 23.256 -34.617 -17.365 1.00 84.75 183 GLU A C 1
ATOM 1503 O O . GLU A 1 183 ? 23.843 -34.485 -18.438 1.00 84.75 183 GLU A O 1
ATOM 1508 N N . LEU A 1 184 ? 23.413 -35.719 -16.618 1.00 86.19 184 LEU A N 1
ATOM 1509 C CA . LEU A 1 184 ? 24.250 -36.849 -17.040 1.00 86.19 184 LEU A CA 1
ATOM 1510 C C . LEU A 1 184 ? 23.757 -37.503 -18.326 1.00 86.19 184 LEU A C 1
ATOM 1512 O O . LEU A 1 184 ? 24.565 -37.974 -19.126 1.00 86.19 184 LEU A O 1
ATOM 1516 N N . ARG A 1 185 ? 22.440 -37.581 -18.515 1.00 86.31 185 ARG A N 1
ATOM 1517 C CA . ARG A 1 185 ? 21.859 -38.141 -19.730 1.00 86.31 185 ARG A CA 1
ATOM 1518 C C . ARG A 1 185 ? 22.209 -37.277 -20.941 1.00 86.31 185 ARG A C 1
ATOM 1520 O O . ARG A 1 185 ? 22.672 -37.827 -21.935 1.00 86.31 185 ARG A O 1
ATOM 1527 N N . ILE A 1 186 ? 22.062 -35.958 -20.821 1.00 86.38 186 ILE A N 1
ATOM 1528 C CA . ILE A 1 186 ? 22.407 -34.994 -21.877 1.00 86.38 186 ILE A CA 1
ATOM 1529 C C . ILE A 1 186 ? 23.901 -35.086 -22.223 1.00 86.38 186 ILE A C 1
ATOM 1531 O O . ILE A 1 186 ? 24.259 -35.176 -23.394 1.00 86.38 186 ILE A O 1
ATOM 1535 N N . LEU A 1 187 ? 24.783 -35.157 -21.217 1.00 82.88 187 LEU A N 1
ATOM 1536 C CA . LEU A 1 187 ? 26.230 -35.319 -21.430 1.00 82.88 187 LEU A CA 1
ATOM 1537 C C . LEU A 1 187 ? 26.583 -36.651 -22.122 1.00 82.88 187 LEU A C 1
ATOM 1539 O O . LEU A 1 187 ? 27.454 -36.687 -22.990 1.00 82.88 187 LEU A O 1
ATOM 1543 N N . LYS A 1 188 ? 25.887 -37.746 -21.784 1.00 82.44 188 LYS A N 1
ATOM 1544 C CA . LYS A 1 188 ? 26.071 -39.062 -22.427 1.00 82.44 188 LYS A CA 1
ATOM 1545 C C . LYS A 1 188 ? 25.538 -39.104 -23.861 1.00 82.44 188 LYS A C 1
ATOM 1547 O O . LYS A 1 188 ? 26.095 -39.838 -24.672 1.00 82.44 188 LYS A O 1
ATOM 1552 N N . GLU A 1 189 ? 24.476 -38.362 -24.171 1.00 82.31 189 GLU A N 1
ATOM 1553 C CA . GLU A 1 189 ? 23.977 -38.180 -25.541 1.00 82.31 189 GLU A CA 1
ATOM 1554 C C . GLU A 1 189 ? 24.981 -37.352 -26.363 1.00 82.31 189 GLU A C 1
ATOM 1556 O O . GLU A 1 189 ? 25.447 -37.833 -27.391 1.00 82.31 189 GLU A O 1
ATOM 1561 N N . ARG A 1 190 ? 25.479 -36.227 -25.831 1.00 76.25 190 ARG A N 1
ATOM 1562 C CA . ARG A 1 190 ? 26.516 -35.403 -26.483 1.00 76.25 190 ARG A CA 1
ATOM 1563 C C . ARG A 1 190 ? 27.802 -36.178 -26.794 1.00 76.25 190 ARG A C 1
ATOM 1565 O O . ARG A 1 190 ? 28.358 -36.046 -27.880 1.00 76.25 190 ARG A O 1
ATOM 1572 N N . LYS A 1 191 ? 28.260 -37.033 -25.869 1.00 78.56 191 LYS A N 1
ATOM 1573 C CA . LYS A 1 191 ? 29.428 -37.905 -26.097 1.00 78.56 191 LYS A CA 1
ATOM 1574 C C . LYS A 1 191 ? 29.217 -38.863 -27.278 1.00 78.56 191 LYS A C 1
ATOM 1576 O O . LYS A 1 191 ? 30.176 -39.172 -27.978 1.00 78.56 191 LYS A O 1
ATOM 1581 N N . LYS A 1 192 ? 27.990 -39.351 -27.494 1.00 75.00 192 LYS A N 1
ATOM 1582 C CA . LYS A 1 192 ? 27.673 -40.242 -28.623 1.00 75.00 192 LYS A CA 1
ATOM 1583 C C . LYS A 1 192 ? 27.679 -39.508 -29.957 1.00 75.00 192 LYS A C 1
ATOM 1585 O O . LYS A 1 192 ? 28.060 -40.118 -30.940 1.00 75.00 192 LYS A O 1
ATOM 1590 N N . ASP A 1 193 ? 27.296 -38.236 -29.970 1.00 72.50 193 ASP A N 1
ATOM 1591 C CA . ASP A 1 193 ? 27.269 -37.422 -31.191 1.00 72.50 193 ASP A CA 1
ATOM 1592 C C . ASP A 1 193 ? 28.669 -36.949 -31.624 1.00 72.50 193 ASP A C 1
ATOM 1594 O O . ASP A 1 193 ? 28.857 -36.524 -32.760 1.00 72.50 193 ASP A O 1
ATOM 1598 N N . THR A 1 194 ? 29.657 -37.029 -30.724 1.00 64.50 194 THR A N 1
ATOM 1599 C CA . THR A 1 194 ? 31.046 -36.587 -30.957 1.00 64.50 194 THR A CA 1
ATOM 1600 C C . THR A 1 194 ? 31.983 -37.743 -31.378 1.00 64.50 194 THR A C 1
ATOM 1602 O O . THR A 1 194 ? 33.141 -37.496 -31.707 1.00 64.50 194 THR A O 1
ATOM 1605 N N . ASN A 1 195 ? 31.508 -38.998 -31.364 1.00 52.06 195 ASN A N 1
ATOM 1606 C CA . ASN A 1 195 ? 32.257 -40.225 -31.701 1.00 52.06 195 ASN A CA 1
ATOM 1607 C C . ASN A 1 195 ? 31.745 -40.847 -33.006 1.00 52.06 195 ASN A C 1
ATOM 1609 O O . ASN A 1 195 ? 32.584 -41.346 -33.788 1.00 52.06 195 ASN A O 1
#

Sequence (195 aa):
MDLSACKLKKINSTSVELVYKNKVYTGVIERPPTVIESQKIIENKMYKIADISGIVRIFSNKEEMSNRAGEEEVLTPPMRWCRERRFRKYEMRMKKVVEVEKQLAKLLEEDAKAVKVELIHQEEEELDEIAADLEQGFVEKDIAQEEEEKEKTPNEVDKEIEEKEKMIEKTTNVVLKKRFIEELRILKERKKDTN

Foldseek 3Di:
DPCVQWDWADDDPFKIWIADPNDIWIKTKAFAPDWDWDWDDDPNDTDTDDIDGIDIDTDPDPVVCVVCPPQHDDPDPVCRVCVPPPDDDDPPCPVVVVVVVVVVVVVVVVVVVDPDDDDDDDPPVVVVVVVVVVVVVVVVVVVVVVVVVVPDDLVNLVVVLVVLVVVLVPDPDPVVNVVSVVVSVVSVVVSVVVD

InterPro domains:
  IPR006751 TAFII55 protein, conserved region [PF04658] (13-114)
  IPR006751 TAFII55 protein, conserved region [SM01370] (1-116)
  IPR037817 Transcription initiation factor TFIID subunit 7 [PTHR12228] (33-144)

Radius of gyration: 31.15 Å; chains: 1; bounding box: 59×72×63 Å

Secondary structure (DSSP, 8-state):
--GGG-EEEE-SSSEEEEEETTEEEEEEEE--SS-EEEEEEETTEEEEEEEE--EEEE-SSHHHHHHTTT----SSGGGTTHHHHTS-----HHHHHHHHHHHHHHHHHHHHH-S---------HHHHHHHHHHHHHHHHHHHHHHHHHHT--HHHHHHHHHHHHHHHHH---HHHHHHHHHHHHHHHHHHHHT-

pLDDT: mean 81.14, std 13.21, range [51.38, 97.5]